Protein 3CI3 (pdb70)

B-factor: mean 13.38, std 6.47, range [6.1, 82.88]

Foldseek 3Di:
DDPCPCPCVVQWDAFPDGDIDGCPPLLNLLLVLLVVLLVLLVVLLVPDDPLRVVCNPVSVVVSVLSVLLSNQSSDACPRPVDHRDDDQDPVLVVLVVLLVVLQVPFDDDQFAWDQDWDPSLNSLLVSLVSLVVSLVSVVVVVVPGPGDCSSNSRSVSVSSSSNSVSRSVNVSVVTDTHGDPPTDRHDD

Secondary structure (DSSP, 8-state):
--S--STTTTSEEE-SSS-EEETTSHHHHHHHHHHHHHHHHHHHHHT--TTTGGGHHHHHHHHHHHHHHHHHHTS-TT-TT-------HHHHHHHHHHHHHHHHHSPP-SS-B-S-SSHHHHHHHHHHHHHHHHHHHHHHHHTTS---HHHHHHHHHHHHHHHHHHHHHHHHTTPPP-B-TT------

CATH classification: 1.20.1200.10

Radius of gyration: 18.29 Å; Cα contacts (8 Å, |Δi|>4): 269; chains: 1; bounding box: 49×47×45 Å

Organism: Limosilactobacillus reuteri (NCBI:txid1598)

InterPro domains:
  IPR016030 Cobalamin adenosyltransferase-like [PF01923] (3-169)
  IPR029499 Corrinoid adenosyltransferase, PduO-type [PTHR12213] (2-183)
  IPR029499 Corrinoid adenosyltransferase, PduO-type [TIGR00636] (4-180)
  IPR036451 Cobalamin adenosyltransferase-like superfamily [G3DSA:1.20.1200.10] (12-188)
  IPR036451 Cobalamin adenosyltransferase-like superfamily [SSF89028] (1-181)

Structure (mmCIF, N/CA/C/O backbone):
data_3CI3
#
_entry.id   3CI3
#
_cell.length_a   67.965
_cell.length_b   67.965
_cell.length_c   110.941
_cell.angle_alpha   90.00
_cell.angle_beta   90.00
_cell.angle_gamma   120.00
#
_symmetry.space_group_name_H-M   'H 3'
#
loop_
_entity.id
_entity.type
_entity.pdbx_description
1 polymer 'Cobalamin adenosyltransferase PduO-like protein'
2 non-polymer 'SODIUM ION'
3 non-polymer 'MAGNESIUM ION'
4 non-polymer TRIPHOSPHATE
5 non-polymer "5'-DEOXYADENOSINE"
6 non-polymer COBALAMIN
7 water water
#
loop_
_atom_site.group_PDB
_atom_site.id
_atom_site.type_symbol
_atom_site.label_atom_id
_atom_site.label_alt_id
_atom_site.label_comp_id
_atom_site.label_asym_id
_atom_site.label_entity_id
_atom_site.label_seq_id
_atom_site.pdbx_PDB_ins_code
_atom_site.Cartn_x
_atom_site.Cartn_y
_atom_site.Cartn_z
_atom_site.occupancy
_atom_site.B_iso_or_equiv
_atom_site.auth_seq_id
_atom_site.auth_comp_id
_atom_site.auth_asym_id
_atom_site.auth_atom_id
_atom_site.pdbx_PDB_model_num
ATOM 1 N N . VAL A 1 7 ? 17.883 -25.426 2.540 0.50 22.48 1 VAL A N 1
ATOM 2 C CA . VAL A 1 7 ? 16.839 -24.727 1.730 0.50 21.00 1 VAL A CA 1
ATOM 3 C C . VAL A 1 7 ? 17.201 -23.269 1.497 0.50 19.89 1 VAL A C 1
ATOM 4 O O . VAL A 1 7 ? 17.438 -22.513 2.449 0.50 21.22 1 VAL A O 1
ATOM 5 N N . LYS A 1 8 ? 17.245 -22.877 0.224 1.00 19.78 2 LYS A N 1
ATOM 6 C CA . LYS A 1 8 ? 17.511 -21.477 -0.130 1.00 18.90 2 LYS A CA 1
ATOM 7 C C . LYS A 1 8 ? 16.314 -20.966 -0.889 1.00 17.09 2 LYS A C 1
ATOM 8 O O . LYS A 1 8 ? 16.060 -21.340 -2.052 1.00 17.01 2 LYS A O 1
ATOM 14 N N . ILE A 1 9 ? 15.585 -20.030 -0.255 1.00 13.80 3 ILE A N 1
ATOM 15 C CA . ILE A 1 9 ? 14.440 -19.460 -0.966 1.00 13.17 3 ILE A CA 1
ATOM 16 C C . ILE A 1 9 ? 14.891 -18.561 -2.101 1.00 12.24 3 ILE A C 1
ATOM 17 O O . ILE A 1 9 ? 14.073 -18.278 -2.964 1.00 13.37 3 ILE A O 1
ATOM 22 N N . TYR A 1 10 ? 16.154 -18.115 -2.084 1.00 12.56 4 TYR A N 1
ATOM 23 C CA . TYR A 1 10 ? 16.707 -17.345 -3.167 1.00 11.15 4 TYR A CA 1
ATOM 24 C C . TYR A 1 10 ? 17.356 -18.315 -4.164 1.00 11.43 4 TYR A C 1
ATOM 25 O O . TYR A 1 10 ? 18.410 -18.950 -3.848 1.00 15.46 4 TYR A O 1
ATOM 34 N N . THR A 1 11 ? 16.714 -18.520 -5.265 1.00 11.11 5 THR A N 1
ATOM 35 C CA . THR A 1 11 ? 17.269 -19.319 -6.349 1.00 11.76 5 THR A CA 1
ATOM 36 C C . THR A 1 11 ? 18.124 -18.477 -7.284 1.00 11.26 5 THR A C 1
ATOM 37 O O . THR A 1 11 ? 18.978 -19.034 -8.043 1.00 12.69 5 THR A O 1
ATOM 41 N N . LYS A 1 12 ? 17.920 -17.155 -7.300 1.00 11.45 6 LYS A N 1
ATOM 42 C CA . LYS A 1 12 ? 18.497 -16.195 -8.237 1.00 11.30 6 LYS A CA 1
ATOM 43 C C . LYS A 1 12 ? 17.979 -16.321 -9.648 1.00 10.95 6 LYS A C 1
ATOM 44 O O . LYS A 1 12 ? 18.345 -15.495 -10.491 1.00 11.54 6 LYS A O 1
ATOM 50 N N . ASN A 1 13 ? 17.108 -17.234 -9.912 1.00 10.92 7 ASN A N 1
ATOM 51 C CA . ASN A 1 13 ? 16.550 -17.350 -11.254 1.00 12.33 7 ASN A CA 1
ATOM 52 C C . ASN A 1 13 ? 15.721 -16.158 -11.675 1.00 11.11 7 ASN A C 1
ATOM 53 O O . ASN A 1 13 ? 15.512 -15.929 -12.892 1.00 13.17 7 ASN A O 1
ATOM 58 N N . GLY A 1 14 ? 15.259 -15.334 -10.722 1.00 10.11 8 GLY A N 1
ATOM 59 C CA . GLY A 1 14 ? 14.504 -14.118 -11.016 1.00 9.32 8 GLY A CA 1
ATOM 60 C C . GLY A 1 14 ? 15.350 -12.915 -11.239 1.00 9.80 8 GLY A C 1
ATOM 61 O O . GLY A 1 14 ? 14.812 -11.826 -11.455 1.00 8.88 8 GLY A O 1
ATOM 62 N N . ASP A 1 15 ? 16.667 -13.061 -11.160 1.00 9.21 9 ASP A N 1
ATOM 63 C CA . ASP A 1 15 ? 17.500 -11.869 -11.138 1.00 10.23 9 ASP A CA 1
ATOM 64 C C . ASP A 1 15 ? 17.558 -11.067 -12.439 1.00 10.13 9 ASP A C 1
ATOM 65 O O . ASP A 1 15 ? 17.958 -9.906 -12.410 1.00 11.88 9 ASP A O 1
ATOM 70 N N . LYS A 1 16 ? 17.090 -11.659 -13.555 1.00 9.60 10 LYS A N 1
ATOM 71 C CA . LYS A 1 16 ? 17.031 -10.991 -14.832 1.00 10.12 10 LYS A CA 1
ATOM 72 C C . LYS A 1 16 ? 15.624 -10.577 -15.219 1.00 9.82 10 LYS A C 1
ATOM 73 O O . LYS A 1 16 ? 15.405 -10.050 -16.324 1.00 11.16 10 LYS A O 1
ATOM 76 N N . GLY A 1 17 ? 14.665 -10.681 -14.284 1.00 9.89 11 GLY A N 1
ATOM 77 C CA . GLY A 1 17 ? 13.349 -10.112 -14.489 1.00 10.12 11 GLY A CA 1
ATOM 78 C C . GLY A 1 17 ? 12.258 -11.042 -14.939 1.00 9.46 11 GLY A C 1
ATOM 79 O O . GLY A 1 17 ? 11.139 -10.610 -15.120 1.00 9.70 11 GLY A O 1
ATOM 80 N N . GLN A 1 18 ? 12.569 -12.345 -15.091 1.00 9.11 12 GLN A N 1
ATOM 81 C CA . GLN A 1 18 ? 11.561 -13.338 -15.449 1.00 8.91 12 GLN A CA 1
ATOM 82 C C . GLN A 1 18 ? 11.288 -14.254 -14.255 1.00 9.26 12 GLN A C 1
ATOM 83 O O . GLN A 1 18 ? 12.162 -14.500 -13.444 1.00 11.46 12 GLN A O 1
ATOM 89 N N . THR A 1 19 ? 10.114 -14.848 -14.239 1.00 9.43 13 THR A N 1
ATOM 90 C CA . THR A 1 19 ? 9.725 -15.736 -13.156 1.00 9.80 13 THR A CA 1
ATOM 91 C C . THR A 1 19 ? 8.844 -16.839 -13.720 1.00 9.54 13 THR A C 1
ATOM 92 O O . THR A 1 19 ? 8.145 -16.703 -14.708 1.00 10.97 13 THR A O 1
ATOM 96 N N . ARG A 1 20 ? 8.835 -17.957 -13.034 1.00 11.03 14 ARG A N 1
ATOM 97 C CA . ARG A 1 20 ? 8.000 -19.104 -13.382 1.00 13.65 14 ARG A CA 1
ATOM 98 C C . ARG A 1 20 ? 6.620 -18.959 -12.794 1.00 13.80 14 ARG A C 1
ATOM 99 O O . ARG A 1 20 ? 6.442 -18.490 -11.601 1.00 18.35 14 ARG A O 1
ATOM 104 N N . ILE A 1 21 ? 5.634 -19.305 -13.608 1.00 12.82 15 ILE A N 1
ATOM 105 C CA . ILE A 1 21 ? 4.217 -19.370 -13.112 1.00 11.95 15 ILE A CA 1
ATOM 106 C C . ILE A 1 21 ? 3.895 -20.843 -12.864 1.00 13.54 15 ILE A C 1
ATOM 107 O O . ILE A 1 21 ? 4.796 -21.693 -12.889 1.00 15.17 15 ILE A O 1
ATOM 112 N N A ILE A 1 22 ? 2.612 -21.148 -12.653 0.50 12.43 16 ILE A N 1
ATOM 113 N N B ILE A 1 22 ? 2.652 -21.198 -12.566 0.50 12.00 16 ILE A N 1
ATOM 114 C CA A ILE A 1 22 ? 2.139 -22.524 -12.621 0.50 12.70 16 ILE A CA 1
ATOM 115 C CA B ILE A 1 22 ? 2.304 -22.611 -12.454 0.50 12.27 16 ILE A CA 1
ATOM 116 C C A ILE A 1 22 ? 2.208 -23.137 -14.011 0.50 12.47 16 ILE A C 1
ATOM 117 C C B ILE A 1 22 ? 2.272 -23.168 -13.879 0.50 12.40 16 ILE A C 1
ATOM 118 O O A ILE A 1 22 ? 1.733 -22.538 -15.016 0.50 13.82 16 ILE A O 1
ATOM 119 O O B ILE A 1 22 ? 1.792 -22.586 -14.803 0.50 12.24 16 ILE A O 1
ATOM 128 N N . GLY A 1 23 ? 2.821 -24.349 -14.035 1.00 14.26 17 GLY A N 1
ATOM 129 C CA . GLY A 1 23 ? 3.092 -24.959 -15.316 1.00 14.83 17 GLY A CA 1
ATOM 130 C C . GLY A 1 23 ? 4.506 -24.573 -15.810 1.00 16.15 17 GLY A C 1
ATOM 131 O O . GLY A 1 23 ? 5.378 -24.282 -15.026 1.00 18.41 17 GLY A O 1
ATOM 132 N N . LYS A 1 24 ? 4.718 -24.625 -17.114 1.00 14.95 18 LYS A N 1
ATOM 133 C CA A LYS A 1 24 ? 6.032 -24.464 -17.739 0.50 14.50 18 LYS A CA 1
A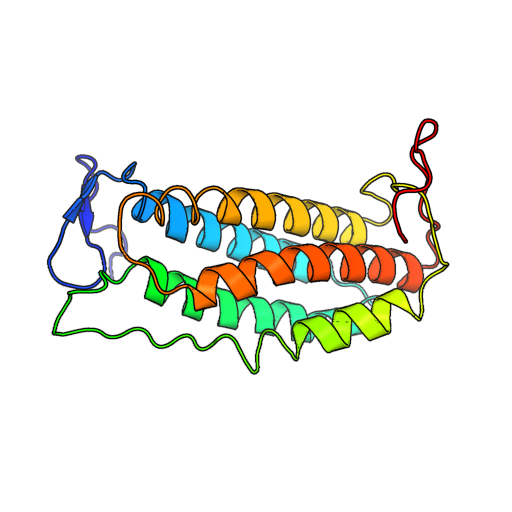TOM 134 C CA B LYS A 1 24 ? 6.109 -24.433 -17.538 0.50 14.76 18 LYS A CA 1
ATOM 135 C C . LYS A 1 24 ? 6.426 -23.026 -18.029 1.00 14.19 18 LYS A C 1
ATOM 136 O O . LYS A 1 24 ? 7.612 -22.753 -18.316 1.00 14.34 18 LYS A O 1
ATOM 147 N N . GLN A 1 25 ? 5.448 -22.137 -18.155 1.00 13.34 19 GLN A N 1
ATOM 148 C CA . GLN A 1 25 ? 5.796 -20.826 -18.712 1.00 13.02 19 GLN A CA 1
ATOM 149 C C . GLN A 1 25 ? 6.598 -19.930 -17.773 1.00 12.00 19 GLN A C 1
ATOM 150 O O . GLN A 1 25 ? 6.392 -19.977 -16.524 1.00 12.40 19 GLN A O 1
ATOM 156 N N . ILE A 1 26 ? 7.462 -19.099 -18.357 1.00 10.86 20 ILE A N 1
ATOM 157 C CA . ILE A 1 26 ? 8.026 -17.973 -17.631 1.00 10.36 20 ILE A CA 1
ATOM 158 C C . ILE A 1 26 ? 7.531 -16.700 -18.238 1.00 10.23 20 ILE A C 1
ATOM 159 O O . ILE A 1 26 ? 7.247 -16.592 -19.429 1.00 11.89 20 ILE A O 1
ATOM 164 N N . LEU A 1 27 ? 7.366 -15.702 -17.359 1.00 9.97 21 LEU A N 1
ATOM 165 C CA . LEU A 1 27 ? 6.865 -14.411 -17.730 1.00 9.15 21 LEU A CA 1
ATOM 166 C C . LEU A 1 27 ? 7.739 -13.330 -17.135 1.00 8.87 21 LEU A C 1
ATOM 167 O O . LEU A 1 27 ? 8.389 -13.520 -16.127 1.00 9.75 21 LEU A O 1
ATOM 172 N N . TYR A 1 28 ? 7.736 -12.173 -17.783 1.00 9.11 22 TYR A N 1
ATOM 173 C CA . TYR A 1 28 ? 8.318 -10.993 -17.110 1.00 9.09 22 TYR A CA 1
ATOM 174 C C . TYR A 1 28 ? 7.551 -10.712 -15.816 1.00 8.77 22 TYR A C 1
ATOM 175 O O . TYR A 1 28 ? 6.362 -10.903 -15.771 1.00 9.19 22 TYR A O 1
ATOM 184 N N . LYS A 1 29 ? 8.289 -10.173 -14.854 1.0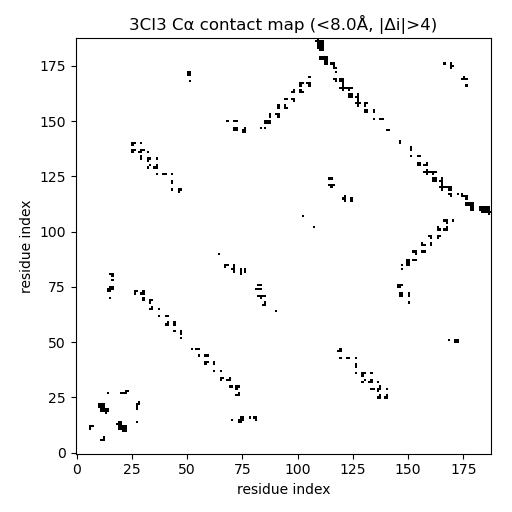0 8.73 23 LYS A N 1
ATOM 185 C CA . LYS A 1 29 ? 7.663 -9.906 -13.542 1.00 9.07 23 LYS A CA 1
ATOM 186 C C . LYS A 1 29 ? 6.584 -8.854 -13.658 1.00 9.21 23 LYS A C 1
ATOM 187 O O . LYS A 1 29 ? 5.698 -8.831 -12.750 1.00 10.01 23 LYS A O 1
ATOM 193 N N . ASN A 1 30 ? 6.588 -7.985 -14.648 1.00 9.40 24 ASN A N 1
ATOM 194 C CA . ASN A 1 30 ? 5.506 -7.017 -14.825 1.00 10.35 24 ASN A CA 1
ATOM 195 C C . ASN A 1 30 ? 4.364 -7.529 -15.683 1.00 10.37 24 ASN A C 1
ATOM 196 O O . ASN A 1 30 ? 3.462 -6.754 -15.983 1.00 11.66 24 ASN A O 1
ATOM 201 N N . ASP A 1 31 ? 4.390 -8.771 -16.116 1.00 9.34 25 ASP A N 1
ATOM 202 C CA . ASP A 1 31 ? 3.297 -9.302 -16.871 1.00 9.54 25 ASP A CA 1
ATOM 203 C C . ASP A 1 31 ? 2.003 -9.167 -16.102 1.00 8.98 25 ASP A C 1
ATOM 204 O O . ASP A 1 31 ? 1.987 -9.352 -14.863 1.00 9.08 25 ASP A O 1
ATOM 209 N N . PRO A 1 32 ? 0.868 -8.894 -16.795 1.00 9.63 26 PRO A N 1
ATOM 210 C CA A PRO A 1 32 ? -0.367 -8.712 -16.025 0.50 10.18 26 PRO A CA 1
ATOM 211 C CA B PRO A 1 32 ? -0.439 -8.808 -16.079 0.50 10.13 26 PRO A CA 1
ATOM 212 C C . PRO A 1 32 ? -0.726 -9.944 -15.182 1.00 9.23 26 PRO A C 1
ATOM 213 O O . PRO A 1 32 ? -1.413 -9.741 -14.135 1.00 9.55 26 PRO A O 1
ATOM 220 N N . ARG A 1 33 ? -0.359 -11.159 -15.547 1.00 9.83 27 ARG A N 1
ATOM 221 C CA . ARG A 1 33 ? -0.693 -12.279 -14.701 1.00 8.92 27 ARG A CA 1
ATOM 222 C C . ARG A 1 33 ? 0.048 -12.228 -13.365 1.00 9.25 27 ARG A C 1
ATOM 223 O O . ARG A 1 33 ? -0.551 -12.439 -12.288 1.00 9.22 27 ARG A O 1
ATOM 231 N N . VAL A 1 34 ? 1.350 -11.978 -13.460 1.00 9.30 28 VAL A N 1
ATOM 232 C CA . VAL A 1 34 ? 2.185 -11.865 -12.266 1.00 9.38 28 VAL A CA 1
ATOM 233 C C . VAL A 1 34 ? 1.758 -10.727 -11.397 1.00 9.16 28 VAL A C 1
ATOM 234 O O . VAL A 1 34 ? 1.734 -10.832 -10.136 1.00 9.39 28 VAL A O 1
ATOM 238 N N . ALA A 1 35 ? 1.410 -9.626 -11.999 1.00 8.85 29 ALA A N 1
ATOM 239 C CA . ALA A 1 35 ? 0.870 -8.501 -11.254 1.00 9.13 29 ALA A CA 1
ATOM 240 C C . ALA A 1 35 ? -0.419 -8.871 -10.542 1.00 8.83 29 ALA A C 1
ATOM 241 O O . ALA A 1 35 ? -0.645 -8.417 -9.380 1.00 9.12 29 ALA A O 1
ATOM 243 N N . ALA A 1 36 ? -1.292 -9.644 -11.165 1.00 8.51 30 ALA A N 1
ATOM 244 C CA . ALA A 1 36 ? -2.571 -9.979 -10.539 1.00 8.77 30 ALA A CA 1
ATOM 245 C C . ALA A 1 36 ? -2.387 -10.809 -9.303 1.00 7.94 30 ALA A C 1
ATOM 246 O O . ALA A 1 36 ? -2.930 -10.464 -8.228 1.00 8.64 30 ALA A O 1
ATOM 248 N N . TYR A 1 37 ? -1.652 -11.924 -9.381 1.00 9.06 31 TYR A N 1
ATOM 249 C CA . TYR A 1 37 ? -1.503 -12.700 -8.162 1.00 8.70 31 TYR A CA 1
ATOM 250 C C . TYR A 1 37 ? -0.525 -12.036 -7.211 1.00 8.60 31 TYR A C 1
ATOM 251 O O . TYR A 1 37 ? -0.653 -12.254 -5.975 1.00 8.42 31 TYR A O 1
ATOM 260 N N . GLY A 1 38 ? 0.362 -11.188 -7.678 1.00 8.69 32 GLY A N 1
ATOM 261 C CA . GLY A 1 38 ? 1.179 -10.420 -6.752 1.00 8.96 32 GLY A CA 1
ATOM 262 C C . GLY A 1 38 ? 0.336 -9.442 -5.936 1.00 7.41 32 GLY A C 1
ATOM 263 O O . GLY A 1 38 ? 0.589 -9.299 -4.696 1.00 8.29 32 GLY A O 1
ATOM 264 N N . GLU A 1 39 ? -0.636 -8.786 -6.545 1.00 7.55 33 GLU A N 1
ATOM 265 C CA . GLU A 1 39 ? -1.500 -7.874 -5.784 1.00 7.12 33 GLU A CA 1
ATOM 266 C C . GLU A 1 39 ? -2.357 -8.656 -4.801 1.00 7.04 33 GLU A C 1
ATOM 267 O O . GLU A 1 39 ? -2.643 -8.132 -3.696 1.00 7.46 33 GLU A O 1
ATOM 273 N N . VAL A 1 40 ? -2.824 -9.849 -5.159 1.00 7.52 34 VAL A N 1
ATOM 274 C CA . VAL A 1 40 ? -3.534 -10.680 -4.214 1.00 7.58 34 VAL A CA 1
ATOM 275 C C . VAL A 1 40 ? -2.653 -11.011 -3.012 1.00 7.30 34 VAL A C 1
ATOM 276 O O . VAL A 1 40 ? -3.133 -11.060 -1.866 1.00 7.74 34 VAL A O 1
ATOM 280 N N . ASP A 1 41 ? -1.362 -11.288 -3.243 1.00 7.56 35 ASP A N 1
ATOM 281 C CA . ASP A 1 41 ? -0.433 -11.553 -2.152 1.00 7.39 35 ASP A CA 1
ATOM 282 C C . ASP A 1 41 ? -0.253 -10.315 -1.272 1.00 7.61 35 ASP A C 1
ATOM 283 O O . ASP A 1 41 ? -0.207 -10.441 -0.022 1.00 7.67 35 ASP A O 1
ATOM 288 N N . GLU A 1 42 ? -0.145 -9.132 -1.888 1.00 6.94 36 GLU A N 1
ATOM 289 C CA . GLU A 1 42 ? -0.093 -7.907 -1.092 1.00 7.31 36 GLU A CA 1
ATOM 290 C C . GLU A 1 42 ? -1.346 -7.757 -0.238 1.00 6.10 36 GLU A C 1
ATOM 291 O O . GLU A 1 42 ? -1.247 -7.428 0.973 1.00 7.38 36 GLU A O 1
ATOM 297 N N . LEU A 1 43 ? -2.515 -8.019 -0.807 1.00 6.73 37 LEU A N 1
ATOM 298 C CA . LEU A 1 43 ? -3.731 -7.987 0.000 1.00 6.80 37 LEU A CA 1
ATOM 299 C C . LEU A 1 43 ? -3.641 -8.967 1.151 1.00 6.55 37 LEU A C 1
ATOM 300 O O . LEU A 1 43 ? -4.000 -8.651 2.310 1.00 7.26 37 LEU A O 1
ATOM 305 N N . ASN A 1 44 ? -3.212 -10.182 0.859 1.00 6.79 38 ASN A N 1
ATOM 306 C CA . ASN A 1 44 ? -3.145 -11.204 1.888 1.00 7.47 38 ASN A CA 1
ATOM 307 C C . ASN A 1 44 ? -2.252 -10.777 3.045 1.00 7.36 38 ASN A C 1
ATOM 308 O O . ASN A 1 44 ? -2.597 -10.974 4.234 1.00 7.46 38 ASN A O 1
ATOM 313 N N . SER A 1 45 ? -1.117 -10.176 2.727 1.00 6.90 39 SER A N 1
ATOM 314 C CA . SER A 1 45 ? -0.235 -9.661 3.751 1.00 7.23 39 SER A CA 1
ATOM 315 C C . SER A 1 45 ? -0.885 -8.551 4.550 1.00 6.46 39 SER A C 1
ATOM 316 O O . SER A 1 45 ? -0.738 -8.500 5.786 1.00 7.08 39 SER A O 1
ATOM 319 N N . TRP A 1 46 ? -1.606 -7.660 3.876 1.00 6.67 40 TRP A N 1
ATOM 320 C CA . TRP A 1 46 ? -2.331 -6.630 4.607 1.00 6.76 40 TRP A CA 1
ATOM 321 C C . TRP A 1 46 ? -3.404 -7.212 5.518 1.00 6.84 40 TRP A C 1
ATOM 322 O O . TRP A 1 46 ? -3.617 -6.701 6.642 1.00 7.10 40 TRP A O 1
ATOM 333 N N . VAL A 1 47 ? -4.086 -8.250 5.068 1.00 6.80 41 VAL A N 1
ATOM 334 C CA . VAL A 1 47 ? -5.060 -8.919 5.947 1.00 6.97 41 VAL A CA 1
ATOM 335 C C . VAL A 1 47 ? -4.382 -9.506 7.162 1.00 7.21 41 VAL A C 1
ATOM 336 O O . VAL A 1 47 ? -4.920 -9.375 8.291 1.00 7.46 41 VAL A O 1
ATOM 340 N N . GLY A 1 48 ? -3.203 -10.077 6.999 1.00 7.42 42 GLY A N 1
ATOM 341 C CA . GLY A 1 48 ? -2.434 -10.519 8.140 1.00 7.81 42 GLY A CA 1
ATOM 342 C C . GLY A 1 48 ? -2.138 -9.390 9.111 1.00 7.12 42 GLY A C 1
ATOM 343 O O . GLY A 1 48 ? -2.283 -9.529 10.368 1.00 7.67 42 GLY A O 1
ATOM 344 N N . TYR A 1 49 ? -1.693 -8.255 8.566 1.00 7.35 43 TYR A N 1
ATOM 345 C CA . TYR A 1 49 ? -1.418 -7.078 9.393 1.00 7.33 43 TYR A CA 1
ATOM 346 C C . TYR A 1 49 ? -2.673 -6.629 10.116 1.00 7.26 43 TYR A C 1
ATOM 347 O O . TYR A 1 49 ? -2.659 -6.333 11.340 1.00 7.85 43 TYR A O 1
ATOM 356 N N . THR A 1 50 ? -3.771 -6.579 9.414 1.00 7.09 44 THR A N 1
ATOM 357 C CA . THR A 1 50 ? -5.042 -6.177 10.031 1.00 7.31 44 THR A CA 1
ATOM 358 C C . THR A 1 50 ? -5.393 -7.123 11.173 1.00 7.83 44 THR A C 1
ATOM 359 O O . THR A 1 50 ? -5.807 -6.646 12.278 1.00 8.34 44 THR A O 1
ATOM 363 N N . LYS A 1 51 ? -5.269 -8.419 10.977 1.00 8.00 45 LYS A N 1
ATOM 364 C CA . LYS A 1 51 ? -5.579 -9.378 12.023 1.00 8.40 45 LYS A CA 1
ATOM 365 C C . LYS A 1 51 ? -4.713 -9.170 13.246 1.00 8.20 45 LYS A C 1
ATOM 366 O O A LYS A 1 51 ? -5.152 -9.434 14.416 1.00 8.71 45 LYS A O 1
ATOM 372 N N . SER A 1 52 ? -3.475 -8.721 13.051 1.00 8.14 46 SER A N 1
ATOM 373 C CA . SER A 1 52 ? -2.589 -8.485 14.190 1.00 8.72 46 SER A CA 1
ATOM 374 C C . SER A 1 52 ? -3.044 -7.347 15.071 1.00 8.71 46 SER A C 1
ATOM 375 O O . SER A 1 52 ? -2.522 -7.194 16.194 1.00 10.09 46 SER A O 1
ATOM 378 N N . LEU A 1 53 ? -3.948 -6.521 14.591 1.00 8.61 47 LEU A N 1
ATOM 379 C CA . LEU A 1 53 ? -4.509 -5.383 15.360 1.00 8.86 47 LEU A CA 1
ATOM 380 C C . LEU A 1 53 ? -5.723 -5.724 16.192 1.00 9.86 47 LEU A C 1
ATOM 381 O O . LEU A 1 53 ? -6.259 -4.837 16.894 1.00 11.06 47 LEU A O 1
ATOM 386 N N A ILE A 1 54 ? -6.252 -6.936 16.055 0.50 9.24 48 ILE A N 1
ATOM 387 N N B ILE A 1 54 ? -6.152 -6.951 16.161 0.50 9.95 48 ILE A N 1
ATOM 388 C CA A ILE A 1 54 ? -7.369 -7.420 16.892 0.50 9.29 48 ILE A CA 1
ATOM 389 C CA B ILE A 1 54 ? -7.366 -7.258 16.893 0.50 10.47 48 ILE A CA 1
ATOM 390 C C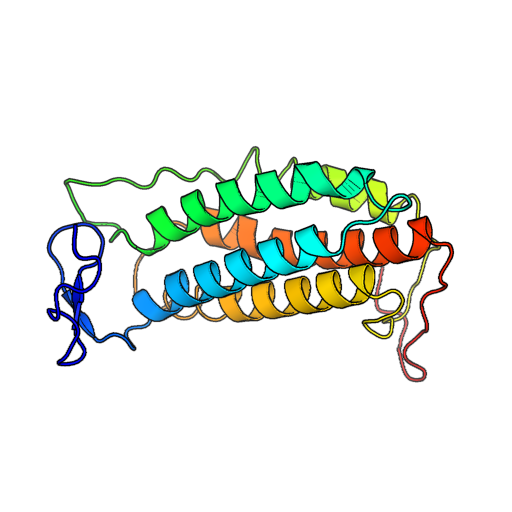 A ILE A 1 54 ? -7.066 -7.076 18.377 0.50 9.39 48 ILE A C 1
ATOM 391 C C B ILE A 1 54 ? -7.128 -7.210 18.375 0.50 10.90 48 ILE A C 1
ATOM 392 O O A ILE A 1 54 ? -5.926 -7.120 18.863 0.50 8.60 48 ILE A O 1
ATOM 393 O O B ILE A 1 54 ? -6.086 -7.604 18.855 0.50 10.80 48 ILE A O 1
ATOM 402 N N . ASN A 1 55 ? -8.140 -6.705 19.098 1.00 10.92 49 ASN A N 1
ATOM 403 C CA . ASN A 1 55 ? -8.092 -6.487 20.520 1.00 11.25 49 ASN A CA 1
ATOM 404 C C . ASN A 1 55 ? -9.283 -7.197 21.180 1.00 10.71 49 ASN A C 1
ATOM 405 O O . ASN A 1 55 ? -10.053 -7.870 20.555 1.00 11.16 49 ASN A O 1
ATOM 410 N N . SER A 1 56 ? -9.404 -6.989 22.513 1.00 12.80 50 SER A N 1
ATOM 411 C CA . SER A 1 56 ? -10.463 -7.723 23.223 1.00 14.02 50 SER A CA 1
ATOM 412 C C . SER A 1 56 ? -11.844 -7.320 22.744 1.00 14.11 50 SER A C 1
ATOM 413 O O . SER A 1 56 ? -12.778 -8.134 22.798 1.00 16.65 50 SER A O 1
ATOM 416 N N . HIS A 1 57 ? -12.012 -6.091 22.262 1.00 11.62 51 HIS A N 1
ATOM 417 C CA . HIS A 1 57 ? -13.314 -5.675 21.740 1.00 12.31 51 HIS A CA 1
ATOM 418 C C . HIS A 1 57 ? -13.640 -6.301 20.425 1.00 11.39 51 HIS A C 1
ATOM 419 O O . HIS A 1 57 ? -14.765 -6.425 20.051 1.00 11.69 51 HIS A O 1
ATOM 426 N N . THR A 1 58 ? -12.605 -6.654 19.639 1.00 11.79 52 THR A N 1
ATOM 427 C CA . THR A 1 58 ? -12.786 -7.067 18.246 1.00 10.93 52 THR A CA 1
ATOM 428 C C . THR A 1 58 ? -12.426 -8.515 17.953 1.00 11.29 52 THR A C 1
ATOM 429 O O . THR A 1 58 ? -12.393 -8.940 16.771 1.00 11.10 52 THR A O 1
ATOM 433 N N . GLN A 1 59 ? -12.252 -9.317 19.001 1.00 12.43 53 GLN A N 1
ATOM 434 C CA . GLN A 1 59 ? -11.850 -10.713 18.834 1.00 12.62 53 GLN A CA 1
ATOM 435 C C . GLN A 1 59 ? -12.780 -11.489 17.963 1.00 12.17 53 GLN A C 1
ATOM 436 O O . GLN A 1 59 ? -12.326 -12.426 17.254 1.00 12.53 53 GLN A O 1
ATOM 442 N N . VAL A 1 60 ? -14.047 -11.145 17.931 1.00 12.32 54 VAL A N 1
ATOM 443 C CA A VAL A 1 60 ? -14.987 -11.865 17.112 1.00 12.71 54 VAL A CA 1
ATOM 444 C C . VAL A 1 60 ? -14.640 -11.808 15.586 1.00 11.63 54 VAL A C 1
ATOM 445 O O . VAL A 1 60 ? -15.188 -12.585 14.786 1.00 13.58 54 VAL A O 1
ATOM 449 N N . LEU A 1 61 ? -13.781 -10.875 15.163 1.00 10.48 55 LEU A N 1
ATOM 450 C CA . LEU A 1 61 ? -13.395 -10.791 13.741 1.00 10.22 55 LEU A CA 1
ATOM 451 C C . LEU A 1 61 ? -12.171 -11.604 13.402 1.00 10.91 55 LEU A C 1
ATOM 452 O O . LEU A 1 61 ? -11.838 -11.758 12.213 1.00 11.14 55 LEU A O 1
ATOM 457 N N . SER A 1 62 ? -11.491 -12.165 14.388 1.00 11.19 56 SER A N 1
ATOM 458 C CA A SER A 1 62 ? -10.184 -12.770 14.103 1.00 12.21 56 SER A CA 1
ATOM 459 C C . SER A 1 62 ? -10.235 -13.980 13.192 1.00 11.05 56 SER A C 1
ATOM 460 O O . SER A 1 62 ? -9.471 -14.073 12.194 1.00 11.29 56 SER A O 1
ATOM 463 N N . ASN A 1 63 ? -11.150 -14.916 13.485 1.00 10.71 57 ASN A N 1
ATOM 464 C CA . ASN A 1 63 ? -11.139 -16.166 12.739 1.00 11.80 57 ASN A CA 1
ATOM 465 C C . ASN A 1 63 ? -11.493 -15.960 11.268 1.00 11.40 57 ASN A C 1
ATOM 466 O O . ASN A 1 63 ? -10.893 -16.623 10.393 1.00 11.67 57 ASN A O 1
ATOM 471 N N . GLU A 1 64 ? -12.436 -15.113 10.979 1.00 10.54 58 GLU A N 1
ATOM 472 C CA . GLU A 1 64 ? -12.830 -14.949 9.598 1.00 10.99 58 GLU A CA 1
ATOM 473 C C . GLU A 1 64 ? -11.737 -14.241 8.781 1.00 9.23 58 GLU A C 1
ATOM 474 O O . GLU A 1 64 ? -11.620 -14.512 7.569 1.00 9.91 58 GLU A O 1
ATOM 480 N N . LEU A 1 65 ? -10.943 -13.398 9.404 1.00 9.40 59 LEU A N 1
ATOM 481 C CA . LEU A 1 65 ? -9.788 -12.809 8.654 1.00 8.98 59 LEU A CA 1
ATOM 482 C C . LEU A 1 65 ? -8.795 -13.886 8.291 1.00 8.79 59 LEU A C 1
ATOM 483 O O . LEU A 1 65 ? -8.275 -13.884 7.147 1.00 8.85 59 LEU A O 1
ATOM 488 N N . GLU A 1 66 ? -8.547 -14.835 9.208 1.00 9.15 60 GLU A N 1
ATOM 489 C CA . GLU A 1 66 ? -7.655 -15.936 8.868 1.00 10.28 60 GLU A CA 1
ATOM 490 C C . GLU A 1 66 ? -8.237 -16.790 7.760 1.00 9.43 60 GLU A C 1
ATOM 491 O O . GLU A 1 66 ? -7.506 -17.225 6.833 1.00 10.04 60 GLU A O 1
ATOM 497 N N . GLU A 1 67 ? -9.539 -17.029 7.770 1.00 9.69 61 GLU A N 1
ATOM 498 C CA . GLU A 1 67 ? -10.183 -17.783 6.717 1.00 9.80 61 GLU A CA 1
ATOM 499 C C . GLU A 1 67 ? -10.031 -17.070 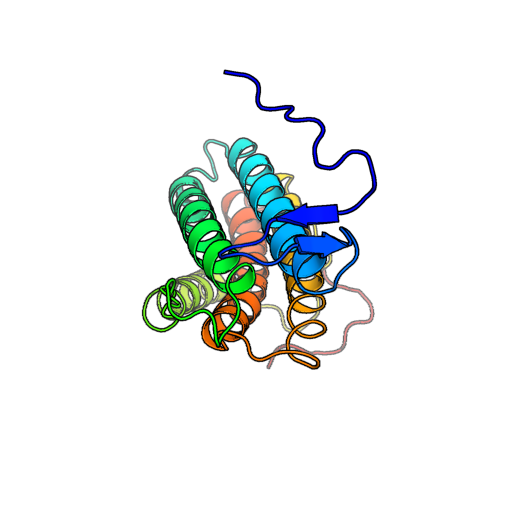5.370 1.00 9.06 61 GLU A C 1
ATOM 500 O O . GLU A 1 67 ? -9.797 -17.734 4.323 1.00 9.66 61 GLU A O 1
ATOM 506 N N . ILE A 1 68 ? -10.197 -15.742 5.339 1.00 8.91 62 ILE A N 1
ATOM 507 C CA . ILE A 1 68 ? -9.978 -14.990 4.112 1.00 8.36 62 ILE A CA 1
ATOM 508 C C . ILE A 1 68 ? -8.558 -15.207 3.628 1.00 8.43 62 ILE A C 1
ATOM 509 O O . ILE A 1 68 ? -8.356 -15.328 2.411 1.00 8.45 62 ILE A O 1
ATOM 514 N N . GLN A 1 69 ? -7.567 -15.227 4.509 1.00 8.19 63 GLN A N 1
ATOM 515 C CA . GLN A 1 69 ? -6.199 -15.487 4.030 1.00 8.84 63 GLN A CA 1
ATOM 516 C C . GLN A 1 69 ? -6.075 -16.828 3.303 1.00 8.34 63 GLN A C 1
ATOM 517 O O . GLN A 1 69 ? -5.342 -16.961 2.306 1.00 9.33 63 GLN A O 1
ATOM 523 N N . GLN A 1 70 ? -6.705 -17.872 3.839 1.00 8.79 64 GLN A N 1
ATOM 524 C CA . GLN A 1 70 ? -6.710 -19.168 3.179 1.00 8.89 64 GLN A CA 1
ATOM 525 C C . GLN A 1 70 ? -7.338 -19.060 1.792 1.00 9.35 64 GLN A C 1
ATOM 526 O O . GLN A 1 70 ? -6.805 -19.601 0.817 1.00 10.53 64 GLN A O 1
ATOM 532 N N . LEU A 1 71 ? -8.467 -18.394 1.709 1.00 9.12 65 LEU A N 1
ATOM 533 C CA . LEU A 1 71 ? -9.182 -18.217 0.421 1.00 10.13 65 LEU A CA 1
ATOM 534 C C . LEU A 1 71 ? -8.366 -17.438 -0.572 1.00 9.44 65 LEU A C 1
ATOM 535 O O . LEU A 1 71 ? -8.444 -17.693 -1.805 1.00 10.62 65 LEU A O 1
ATOM 540 N N . LEU A 1 72 ? -7.598 -16.450 -0.095 1.00 9.04 66 LEU A N 1
ATOM 541 C CA . LEU A 1 72 ? -6.787 -15.651 -1.036 1.00 9.11 66 LEU A CA 1
ATOM 542 C C . LEU A 1 72 ? -5.666 -16.483 -1.632 1.00 9.29 66 LEU A C 1
ATOM 543 O O . LEU A 1 72 ? -5.277 -16.247 -2.789 1.00 10.37 66 LEU A O 1
ATOM 548 N N . PHE A 1 73 ? -5.110 -17.424 -0.882 1.00 8.98 67 PHE A N 1
ATOM 549 C CA A PHE A 1 73 ? -4.199 -18.386 -1.522 1.00 9.86 67 PHE A CA 1
ATOM 550 C C . PHE A 1 73 ? -4.900 -19.211 -2.586 1.00 10.40 67 PHE A C 1
ATOM 551 O O . PHE A 1 73 ? -4.334 -19.449 -3.681 1.00 11.53 67 PHE A O 1
ATOM 559 N N . ASP A 1 74 ? -6.104 -19.655 -2.335 1.00 10.56 68 ASP A N 1
ATOM 560 C CA . ASP A 1 74 ? -6.811 -20.455 -3.351 1.00 12.15 68 ASP A CA 1
ATOM 561 C C . ASP A 1 74 ? -7.026 -19.574 -4.603 1.00 11.76 68 ASP A C 1
ATOM 562 O O . ASP A 1 74 ? -6.868 -20.062 -5.786 1.00 13.02 68 ASP A O 1
ATOM 567 N N . CYS A 1 75 ? -7.400 -18.296 -4.431 1.00 11.13 69 CYS A N 1
ATOM 568 C CA . CYS A 1 75 ? -7.548 -17.419 -5.610 1.00 10.67 69 CYS A CA 1
ATOM 569 C C . CYS A 1 75 ? -6.266 -17.173 -6.320 1.00 10.76 69 CYS A C 1
ATOM 570 O O . CYS A 1 75 ? -6.232 -17.204 -7.586 1.00 11.88 69 CYS A O 1
ATOM 573 N N . GLY A 1 76 ? -5.207 -16.899 -5.585 1.00 10.99 70 GLY A N 1
ATOM 574 C CA . GLY A 1 76 ? -3.908 -16.664 -6.212 1.00 11.38 70 GLY A CA 1
ATOM 575 C C . GLY A 1 76 ? -3.473 -17.873 -7.031 1.00 11.21 70 GLY A C 1
ATOM 576 O O . GLY A 1 76 ? -2.907 -17.719 -8.147 1.00 11.57 70 GLY A O 1
ATOM 577 N N . HIS A 1 77 ? -3.703 -19.075 -6.522 1.00 11.04 71 HIS A N 1
ATOM 578 C CA . HIS A 1 77 ? -3.364 -20.293 -7.305 1.00 11.56 71 HIS A CA 1
ATOM 579 C C . HIS A 1 77 ? -3.976 -20.247 -8.672 1.00 11.32 71 HIS A C 1
ATOM 580 O O . HIS A 1 77 ? -3.255 -20.544 -9.686 1.00 11.86 71 HIS A O 1
ATOM 587 N N . ASP A 1 78 ? -5.254 -19.994 -8.767 1.00 11.70 72 ASP A N 1
ATOM 588 C CA . ASP A 1 78 ? -5.918 -20.014 -10.039 1.00 11.82 72 ASP A CA 1
ATOM 589 C C . ASP A 1 78 ? -5.451 -18.865 -10.935 1.00 11.17 72 ASP A C 1
ATOM 590 O O . ASP A 1 78 ? -5.361 -19.053 -12.150 1.00 11.92 72 ASP A O 1
ATOM 595 N N . LEU A 1 79 ? -5.124 -17.686 -10.361 1.00 10.70 73 LEU A N 1
ATOM 596 C CA . LEU A 1 79 ? -4.613 -16.605 -11.181 1.00 9.84 73 LEU A CA 1
ATOM 597 C C . LEU A 1 79 ? -3.259 -16.971 -11.791 1.00 9.91 73 LEU A C 1
ATOM 598 O O . LEU A 1 79 ? -2.918 -16.461 -12.861 1.00 11.00 73 LEU A O 1
ATOM 603 N N . ALA A 1 80 ? -2.483 -17.771 -11.072 1.00 9.98 74 ALA A N 1
ATOM 604 C CA . ALA A 1 80 ? -1.147 -18.181 -11.550 1.00 10.28 74 ALA A CA 1
ATOM 605 C C . ALA A 1 80 ? -1.205 -19.311 -12.575 1.00 10.36 74 ALA A C 1
ATOM 606 O O . ALA A 1 80 ? -0.145 -19.713 -13.103 1.00 11.84 74 ALA A O 1
ATOM 608 N N . THR A 1 81 ? -2.399 -19.839 -12.843 1.00 10.58 75 THR A N 1
ATOM 609 C CA . THR A 1 81 ? -2.582 -21.020 -13.703 1.00 12.44 75 THR A CA 1
ATOM 610 C C . THR A 1 81 ? -3.208 -20.631 -15.036 1.00 11.38 75 THR A C 1
ATOM 611 O O . THR A 1 81 ? -4.342 -20.204 -15.086 1.00 12.91 75 THR A O 1
ATOM 615 N N . PRO A 1 82 ? -2.465 -20.838 -16.158 1.00 12.33 76 PRO A N 1
ATOM 616 C CA . PRO A 1 82 ? -3.085 -20.608 -17.457 1.00 13.48 76 PRO A CA 1
ATOM 617 C C . PRO A 1 82 ? -4.286 -21.509 -17.704 1.00 13.48 76 PRO A C 1
ATOM 618 O O . PRO A 1 82 ? -4.258 -22.672 -17.303 1.00 15.84 76 PRO A O 1
ATOM 622 N N . ALA A 1 83 ? -5.296 -20.985 -18.365 1.00 14.75 77 ALA A N 1
ATOM 623 C CA . ALA A 1 83 ? -6.550 -21.733 -18.618 1.00 17.82 77 ALA A CA 1
ATOM 624 C C . ALA A 1 83 ? -6.325 -22.946 -19.510 1.00 19.90 77 ALA A C 1
ATOM 625 O O . ALA A 1 83 ? -7.096 -23.908 -19.444 1.00 22.08 77 ALA A O 1
ATOM 627 N N . ASP A 1 84 ? -5.283 -22.902 -20.322 1.00 20.21 78 ASP A N 1
ATOM 628 C CA . ASP A 1 84 ? -4.924 -24.047 -21.224 1.00 22.90 78 ASP A CA 1
ATOM 629 C C . ASP A 1 84 ? -3.742 -24.934 -20.747 1.00 24.14 78 ASP A C 1
ATOM 630 O O . ASP A 1 84 ? -3.179 -25.726 -21.531 0.50 24.41 78 ASP A O 1
ATOM 635 N N A ASP A 1 85 ? -3.357 -24.814 -19.474 0.50 24.24 79 ASP A N 1
ATOM 636 N N B ASP A 1 85 ? -3.353 -24.780 -19.485 0.50 24.08 79 ASP A N 1
ATOM 637 C CA A ASP A 1 85 ? -2.320 -25.692 -18.902 0.50 25.07 79 ASP A CA 1
ATOM 638 C CA B ASP A 1 85 ? -2.412 -25.704 -18.865 0.50 24.83 79 ASP A CA 1
ATOM 639 C C A ASP A 1 85 ? -2.886 -27.078 -18.558 0.50 25.75 79 ASP A C 1
ATOM 640 C C B ASP A 1 85 ? -3.110 -27.058 -18.750 0.50 25.84 79 ASP A C 1
ATOM 641 O O A ASP A 1 85 ? -3.605 -27.247 -17.551 0.50 25.33 79 ASP A O 1
ATOM 642 O O B ASP A 1 85 ? -4.152 -27.193 -18.107 0.50 26.72 79 ASP A O 1
ATOM 651 N N . GLU A 1 86 ? -2.533 -28.066 -19.389 0.50 25.80 80 GLU A N 1
ATOM 652 C CA . GLU A 1 86 ? -3.098 -29.418 -19.308 1.00 26.96 80 GLU A CA 1
ATOM 653 C C . GLU A 1 86 ? -2.808 -30.106 -17.986 1.00 27.26 80 GLU A C 1
ATOM 654 O O . GLU A 1 86 ? -3.575 -30.949 -17.542 1.00 30.00 80 GLU A O 1
ATOM 655 N N . ARG A 1 87 ? -1.706 -29.750 -17.344 1.00 25.65 81 ARG A N 1
ATOM 656 C CA . ARG A 1 87 ? -1.305 -30.434 -16.113 1.00 25.09 81 ARG A CA 1
ATOM 657 C C . ARG A 1 87 ? -1.854 -29.811 -14.812 1.00 23.65 81 ARG A C 1
ATOM 658 O O . ARG A 1 87 ? -1.644 -30.366 -13.752 1.00 25.01 81 ARG A O 1
ATOM 660 N N . HIS A 1 88 ? -2.547 -28.663 -14.887 1.00 22.07 82 HIS A N 1
ATOM 661 C CA . HIS A 1 88 ? -3.031 -27.975 -13.671 1.00 22.44 82 HIS A CA 1
ATOM 662 C C . HIS A 1 88 ? -4.382 -27.427 -13.939 1.00 22.80 82 HIS A C 1
ATOM 663 O O . HIS A 1 88 ? -4.642 -26.909 -15.013 1.00 26.39 82 HIS A O 1
ATOM 670 N N A SER A 1 89 ? -5.247 -27.565 -12.945 0.50 23.99 83 SER A N 1
ATOM 671 N N B SER A 1 89 ? -5.265 -27.477 -12.962 0.50 20.94 83 SER A N 1
ATOM 672 C CA A SER A 1 89 ? -6.675 -27.054 -13.202 0.00 19.92 83 SER A CA 1
ATOM 673 C CA B SER A 1 89 ? -6.620 -26.991 -13.212 0.50 17.74 83 SER A CA 1
ATOM 674 C C A SER A 1 89 ? -6.878 -25.735 -12.331 0.50 16.97 83 SER A C 1
ATOM 675 C C B SER A 1 89 ? -7.066 -26.018 -12.139 0.50 17.74 83 SER A C 1
ATOM 676 O O A SER A 1 89 ? -6.210 -25.621 -11.298 0.50 17.49 83 SER A O 1
ATOM 677 O O B SER A 1 89 ? -6.498 -25.998 -11.045 0.50 17.42 83 SER A O 1
ATOM 682 N N . PHE A 1 90 ? -8.094 -25.247 -12.469 1.00 17.43 84 PHE A N 1
ATOM 683 C CA . PHE A 1 90 ? -8.646 -24.257 -11.535 1.00 16.20 84 PHE A CA 1
ATOM 684 C C . PHE A 1 90 ? -9.295 -25.023 -10.417 1.00 17.65 84 PHE A C 1
ATOM 685 O O . PHE A 1 90 ? -10.010 -26.034 -10.683 0.50 14.74 84 PHE A O 1
ATOM 693 N N . LYS A 1 91 ? -9.055 -24.579 -9.195 1.00 16.53 85 LYS A N 1
ATOM 694 C CA . LYS A 1 91 ? -9.651 -25.217 -8.027 1.00 16.85 85 LYS A CA 1
ATOM 695 C C . LYS A 1 91 ? -10.584 -24.315 -7.237 1.00 15.87 85 LYS A C 1
ATOM 696 O O . LYS A 1 91 ? -11.300 -24.804 -6.351 0.50 14.19 85 LYS A O 1
ATOM 698 N N . PHE A 1 92 ? -10.581 -22.993 -7.493 1.00 14.19 86 PHE A N 1
ATOM 699 C CA . PHE A 1 92 ? -11.426 -22.105 -6.712 1.00 13.75 86 PHE A CA 1
ATOM 700 C C . PHE A 1 92 ? -12.828 -22.089 -7.290 1.00 13.21 86 PHE A C 1
ATOM 701 O O . PHE A 1 92 ? -13.036 -21.787 -8.451 1.00 14.52 86 PHE A O 1
ATOM 709 N N . LYS A 1 93 ? -13.810 -22.328 -6.407 1.00 13.49 87 LYS A N 1
ATOM 710 C CA . LYS A 1 93 ? -15.213 -22.212 -6.722 1.00 14.46 87 LYS A CA 1
ATOM 711 C C . LYS A 1 93 ? -15.849 -21.087 -5.870 1.00 13.16 87 LYS A C 1
ATOM 712 O O . LYS A 1 93 ? -15.778 -21.149 -4.628 1.00 15.29 87 LYS A O 1
ATOM 716 N N . GLN A 1 94 ? -16.481 -20.122 -6.488 1.00 13.16 88 GLN A N 1
ATOM 717 C CA . GLN A 1 94 ? -16.912 -18.961 -5.727 1.00 13.78 88 GLN A CA 1
ATOM 718 C C . GLN A 1 94 ? -18.112 -19.229 -4.842 1.00 11.93 88 GLN A C 1
ATOM 719 O O . GLN A 1 94 ? -18.311 -18.459 -3.902 1.00 12.42 88 GLN A O 1
ATOM 725 N N . GLU A 1 95 ? -19.002 -20.163 -5.201 1.00 12.64 89 GLU A N 1
ATOM 726 C CA A GLU A 1 95 ? -20.320 -20.258 -4.576 0.50 14.30 89 GLU A CA 1
ATOM 727 C CA B GLU A 1 95 ? -20.329 -20.103 -4.603 0.50 13.60 89 GLU A CA 1
ATOM 728 C C . GLU A 1 95 ? -20.32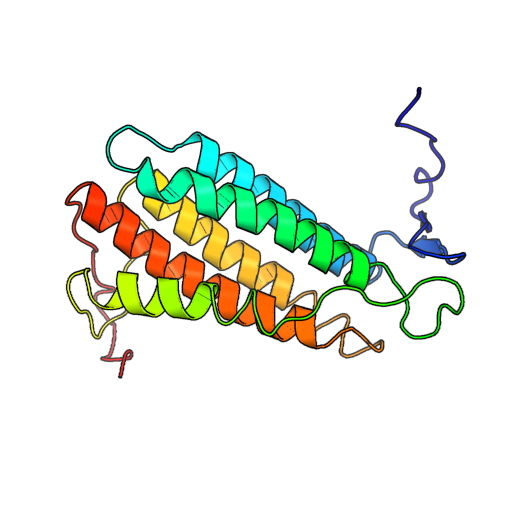2 -20.126 -3.070 1.00 13.01 89 GLU A C 1
ATOM 729 O O . GLU A 1 95 ? -20.907 -19.210 -2.473 1.00 13.74 89 GLU A O 1
ATOM 734 N N . GLN A 1 96 ? -19.705 -21.057 -2.430 1.00 13.20 90 GLN A N 1
ATOM 735 C CA A GLN A 1 96 ? -19.788 -21.117 -0.970 1.00 13.98 90 GLN A CA 1
ATOM 736 C C . GLN A 1 96 ? -19.021 -19.953 -0.309 1.00 12.43 90 GLN A C 1
ATOM 737 O O . GLN A 1 96 ? -19.600 -19.295 0.577 1.00 13.44 90 GLN A O 1
ATOM 740 N N . PRO A 1 97 ? -17.756 -19.669 -0.711 1.00 12.36 91 PRO A N 1
ATOM 741 C CA . PRO A 1 97 ? -17.088 -18.512 -0.078 1.00 11.65 91 PRO A CA 1
ATOM 742 C C . PRO A 1 97 ? -17.843 -17.203 -0.283 1.00 11.16 91 PRO A C 1
ATOM 743 O O . PRO A 1 97 ? -17.827 -16.342 0.617 1.00 11.11 91 PRO A O 1
ATOM 747 N N . THR A 1 98 ? -18.443 -17.009 -1.429 1.00 11.34 92 THR A N 1
ATOM 748 C CA . THR A 1 98 ? -19.092 -15.751 -1.686 1.00 11.63 92 THR A CA 1
ATOM 749 C C . THR A 1 98 ? -20.394 -15.615 -0.922 1.00 10.81 92 THR A C 1
ATOM 750 O O . THR A 1 98 ? -20.688 -14.532 -0.370 1.00 11.79 92 THR A O 1
ATOM 754 N N . VAL A 1 99 ? -21.161 -16.711 -0.783 1.00 11.67 93 VAL A N 1
ATOM 755 C CA A VAL A 1 99 ? -22.327 -16.744 0.094 0.50 11.37 93 VAL A CA 1
ATOM 756 C CA B VAL A 1 99 ? -22.343 -16.547 0.016 0.50 12.24 93 VAL A CA 1
ATOM 757 C C . VAL A 1 99 ? -21.943 -16.401 1.529 1.00 11.83 93 VAL A C 1
ATOM 758 O O . VAL A 1 99 ? -22.644 -15.686 2.246 1.00 12.33 93 VAL A O 1
ATOM 765 N N . TRP A 1 100 ? -20.863 -17.007 1.967 1.00 11.08 94 TRP A N 1
ATOM 766 C CA . TRP A 1 100 ? -20.339 -16.782 3.295 1.00 12.04 94 TRP A CA 1
ATOM 767 C C . TRP A 1 100 ? -20.018 -15.298 3.511 1.00 10.17 94 TRP A C 1
ATOM 768 O O . TRP A 1 100 ? -20.406 -14.717 4.540 1.00 11.93 94 TRP A O 1
ATOM 779 N N . LEU A 1 101 ? -19.389 -14.627 2.535 1.00 10.18 95 LEU A N 1
ATOM 780 C CA . LEU A 1 101 ? -19.147 -13.209 2.646 1.00 10.14 95 LEU A CA 1
ATOM 781 C C . LEU A 1 101 ? -20.487 -12.448 2.706 1.00 10.51 95 LEU A C 1
ATOM 782 O O . LEU A 1 101 ? -20.620 -11.479 3.476 1.00 10.51 95 LEU A O 1
ATOM 787 N N . GLU A 1 102 ? -21.440 -12.799 1.819 1.00 10.38 96 GLU A N 1
ATOM 788 C CA . GLU A 1 102 ? -22.695 -12.096 1.784 1.00 10.32 96 GLU A CA 1
ATOM 789 C C . GLU A 1 102 ? -23.459 -12.193 3.087 1.00 10.89 96 GLU A C 1
ATOM 790 O O . GLU A 1 102 ? -24.070 -11.224 3.512 1.00 11.19 96 GLU A O 1
ATOM 796 N N . GLU A 1 103 ? -23.408 -13.340 3.717 1.00 10.93 97 GLU A N 1
ATOM 797 C CA . GLU A 1 103 ? -24.075 -13.460 5.024 1.00 11.63 97 GLU A CA 1
ATOM 798 C C . GLU A 1 103 ? -23.448 -12.536 6.063 1.00 10.77 97 GLU A C 1
ATOM 799 O O . GLU A 1 103 ? -24.171 -11.898 6.873 1.00 12.03 97 GLU A O 1
ATOM 802 N N . LYS A 1 104 ? -22.109 -12.421 6.079 1.00 10.63 98 LYS A N 1
ATOM 803 C CA . LYS A 1 104 ? -21.434 -11.456 6.942 1.00 10.86 98 LYS A CA 1
ATOM 804 C C . LYS A 1 104 ? -21.815 -10.043 6.574 1.00 10.18 98 LYS A C 1
ATOM 805 O O . LYS A 1 104 ? -22.083 -9.221 7.475 1.00 11.10 98 LYS A O 1
ATOM 811 N N . ILE A 1 105 ? -21.811 -9.680 5.289 1.00 10.19 99 ILE A N 1
ATOM 812 C CA . ILE A 1 105 ? -22.156 -8.365 4.910 1.00 10.67 99 ILE A CA 1
ATOM 813 C C . ILE A 1 105 ? -23.585 -8.016 5.389 1.00 10.88 99 ILE A C 1
ATOM 814 O O . ILE A 1 105 ? -23.821 -6.940 5.935 1.00 11.71 99 ILE A O 1
ATOM 819 N N . ASP A 1 106 ? -24.543 -8.925 5.155 1.00 10.52 100 ASP A N 1
ATOM 820 C CA . ASP A 1 106 ? -25.914 -8.706 5.631 1.00 10.97 100 ASP A CA 1
ATOM 821 C C . ASP A 1 106 ? -25.955 -8.511 7.153 1.00 11.19 100 ASP A C 1
ATOM 822 O O . ASP A 1 106 ? -26.609 -7.573 7.654 1.00 12.62 100 ASP A O 1
ATOM 827 N N . ASN A 1 107 ? -25.320 -9.367 7.886 1.00 11.61 101 ASN A N 1
ATOM 828 C CA . ASN A 1 107 ? -25.367 -9.266 9.330 1.00 12.83 101 ASN A CA 1
ATOM 829 C C . ASN A 1 107 ? -24.750 -7.975 9.823 1.00 11.31 101 ASN A C 1
ATOM 830 O O . ASN A 1 107 ? -25.329 -7.241 10.667 1.00 13.11 101 ASN A O 1
ATOM 835 N N . TYR A 1 108 ? -23.560 -7.637 9.294 1.00 11.14 102 TYR A N 1
ATOM 836 C CA . TYR A 1 108 ? -22.895 -6.431 9.749 1.00 10.61 102 TYR A CA 1
ATOM 837 C C . TYR A 1 108 ? -23.603 -5.176 9.289 1.00 10.73 102 TYR A C 1
ATOM 838 O O . TYR A 1 108 ? -23.626 -4.167 10.031 1.00 12.05 102 TYR A O 1
ATOM 847 N N . THR A 1 109 ? -24.231 -5.209 8.124 1.00 11.12 103 THR A N 1
ATOM 848 C CA . THR A 1 109 ? -25.004 -4.055 7.685 1.00 13.08 103 THR A CA 1
ATOM 849 C C . THR A 1 109 ? -26.227 -3.840 8.593 1.00 13.20 103 THR A C 1
ATOM 850 O O . THR A 1 109 ? -26.567 -2.718 8.967 1.00 14.74 103 THR A O 1
ATOM 854 N N . GLN A 1 110 ? -26.850 -4.910 8.999 1.00 12.06 104 GLN A N 1
ATOM 855 C CA . GLN A 1 110 ? -28.016 -4.816 9.861 1.00 13.98 104 GLN A CA 1
ATOM 856 C C . GLN A 1 110 ? -27.690 -4.251 11.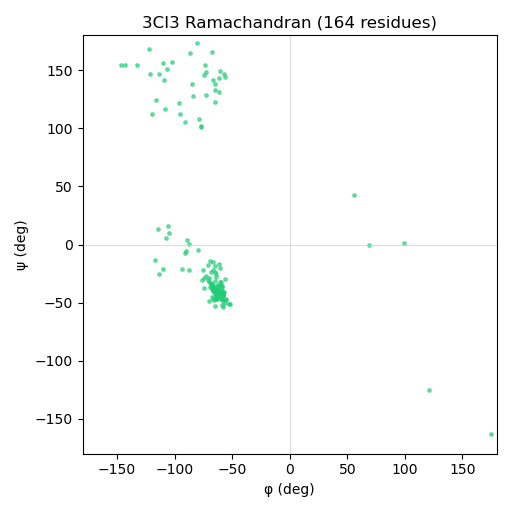207 1.00 14.28 104 GLN A C 1
ATOM 857 O O . GLN A 1 110 ? -28.505 -3.442 11.768 1.00 16.93 104 GLN A O 1
ATOM 859 N N . VAL A 1 111 ? -26.569 -4.633 11.797 1.00 13.10 105 VAL A N 1
ATOM 860 C CA A VAL A 1 111 ? -26.296 -4.318 13.163 0.50 14.31 105 VAL A CA 1
ATOM 861 C CA B VAL A 1 111 ? -26.342 -4.256 13.165 0.50 13.95 105 VAL A CA 1
ATOM 862 C C . VAL A 1 111 ? -25.795 -2.887 13.384 1.00 13.00 105 VAL A C 1
ATOM 863 O O . VAL A 1 111 ? -26.026 -2.301 14.461 1.00 14.50 105 VAL A O 1
ATOM 870 N N . VAL A 1 112 ? -25.092 -2.281 12.412 1.00 11.41 106 VAL A N 1
ATOM 871 C CA . VAL A 1 112 ? -24.452 -0.992 12.641 1.00 11.20 106 VAL A CA 1
ATOM 872 C C . VAL A 1 112 ? -25.444 0.116 12.356 1.00 12.08 106 VAL A C 1
ATOM 873 O O . VAL A 1 112 ? -26.445 -0.097 11.669 1.00 13.49 106 VAL A O 1
ATOM 877 N N . PRO A 1 113 ? -25.163 1.339 12.803 1.00 12.22 107 PRO A N 1
ATOM 878 C CA . PRO A 1 113 ? -26.113 2.460 12.505 1.00 13.68 107 PRO A CA 1
ATOM 879 C C . PRO A 1 113 ? -26.247 2.700 10.999 1.00 13.93 107 PRO A C 1
ATOM 880 O O . PRO A 1 113 ? -25.231 2.792 10.282 1.00 13.51 107 PRO A O 1
ATOM 884 N N . ALA A 1 114 ? -27.469 2.799 10.464 1.00 15.89 108 ALA A N 1
ATOM 885 C CA A ALA A 1 114 ? -27.692 2.991 9.022 1.00 16.02 108 ALA A CA 1
ATOM 886 C C . ALA A 1 114 ? -27.160 4.325 8.551 1.00 16.31 108 ALA A C 1
ATOM 887 O O . ALA A 1 114 ? -27.314 5.310 9.263 1.00 18.16 108 ALA A O 1
ATOM 889 N N . VAL A 1 115 ? -26.509 4.357 7.395 1.00 15.49 109 VAL A N 1
ATOM 890 C CA . VAL A 1 115 ? -26.138 5.600 6.686 1.00 15.14 109 VAL A CA 1
ATOM 891 C C . VAL A 1 115 ? -26.781 5.534 5.305 1.00 15.77 109 VAL A C 1
ATOM 892 O O . VAL A 1 115 ? -26.826 4.465 4.649 1.00 17.21 109 VAL A O 1
ATOM 896 N N . LYS A 1 116 ? -27.157 6.668 4.796 1.00 16.61 110 LYS A N 1
ATOM 897 C CA . LYS A 1 116 ? -27.261 6.927 3.356 1.00 17.06 110 LYS A CA 1
ATOM 898 C C . LYS A 1 116 ? -26.128 7.535 2.598 1.00 16.64 110 LYS A C 1
ATOM 899 O O . LYS A 1 116 ? -26.099 7.471 1.369 1.00 16.92 110 LYS A O 1
ATOM 901 N N . LYS A 1 117 ? -25.259 8.203 3.325 1.00 15.14 111 LYS A N 1
ATOM 902 C CA . LYS A 1 117 ? -24.169 8.947 2.761 1.00 13.58 111 LYS A CA 1
ATOM 903 C C . LYS A 1 117 ? -22.835 8.201 2.883 1.00 12.10 111 LYS A C 1
ATOM 904 O O . LYS A 1 117 ? -22.683 7.349 3.742 1.00 12.77 111 LYS A O 1
ATOM 910 N N . PHE A 1 118 ? -21.885 8.550 2.015 1.00 11.64 112 PHE A N 1
ATOM 911 C CA . PHE A 1 118 ? -20.542 8.025 2.156 1.00 10.25 112 PHE A CA 1
ATOM 912 C C . PHE A 1 118 ? -20.005 8.374 3.539 1.00 9.62 112 PHE A C 1
ATOM 913 O O . PHE A 1 118 ? -20.253 9.476 4.108 1.00 10.37 112 PHE A O 1
ATOM 921 N N . ILE A 1 119 ? -19.189 7.479 4.076 1.00 9.39 113 ILE A N 1
ATOM 922 C CA . ILE A 1 119 ? -18.495 7.711 5.352 1.00 10.05 113 ILE A CA 1
ATOM 923 C C . ILE A 1 119 ? -16.998 7.986 5.119 1.00 8.49 113 ILE A C 1
ATOM 924 O O . ILE A 1 119 ? -16.390 7.469 4.171 1.00 10.43 113 ILE A O 1
ATOM 929 N N . LEU A 1 120 ? -16.395 8.745 5.999 1.00 9.57 114 LEU A N 1
ATOM 930 C CA . LEU A 1 120 ? -14.937 8.824 5.957 1.00 9.40 114 LEU A CA 1
ATOM 931 C C . LEU A 1 120 ? -14.350 7.446 6.294 1.00 9.03 114 LEU A C 1
ATOM 932 O O . LEU A 1 120 ? -14.806 6.798 7.202 1.00 9.61 114 LEU A O 1
ATOM 937 N N . PRO A 1 121 ? -13.381 6.958 5.510 1.00 8.45 115 PRO A N 1
ATOM 938 C CA . PRO A 1 121 ? -12.805 5.640 5.823 1.00 8.05 115 PRO A CA 1
ATOM 939 C C . PRO A 1 121 ? -11.859 5.805 6.969 1.00 8.24 115 PRO A C 1
ATOM 940 O O . PRO A 1 121 ? -10.688 6.250 6.774 1.00 11.60 115 PRO A O 1
ATOM 944 N N . GLY A 1 122 ? -12.260 5.449 8.167 1.00 8.62 116 GLY A N 1
ATOM 945 C CA . GLY A 1 122 ? -11.452 5.647 9.352 1.00 8.53 116 GLY A CA 1
ATOM 946 C C . GLY A 1 122 ? -12.219 5.265 10.585 1.00 8.26 116 GLY A C 1
ATOM 947 O O . GLY A 1 122 ? -13.239 4.552 10.527 1.00 9.72 116 GLY A O 1
ATOM 948 N N . GLY A 1 123 ? -11.721 5.738 11.719 1.00 8.75 117 GLY A N 1
ATOM 949 C CA . GLY A 1 123 ? -12.265 5.389 13.030 1.00 9.21 117 GLY A CA 1
ATOM 950 C C . GLY A 1 123 ? -11.213 4.745 13.901 1.00 8.82 117 GLY A C 1
ATOM 951 O O . GLY A 1 123 ? -10.111 5.278 14.098 1.00 9.95 117 GLY A O 1
ATOM 952 N N . THR A 1 124 ? -11.494 3.573 14.403 1.00 8.34 118 THR A N 1
ATOM 953 C CA . THR A 1 124 ? -10.526 2.826 15.180 1.00 8.67 118 THR A CA 1
ATOM 954 C C . THR A 1 124 ? -9.396 2.399 14.303 1.00 8.07 118 THR A C 1
ATOM 955 O O . THR A 1 124 ? -9.504 2.401 13.025 1.00 8.17 118 THR A O 1
ATOM 959 N N . GLN A 1 125 ? -8.306 1.963 14.909 1.00 8.76 119 GLN A N 1
ATOM 960 C CA . GLN A 1 125 ? -7.177 1.460 14.119 1.00 8.14 119 GLN A CA 1
ATOM 961 C C . GLN A 1 125 ? -7.619 0.216 13.312 1.00 7.91 119 GLN A C 1
ATOM 962 O O . GLN A 1 125 ? -7.250 0.096 12.116 1.00 7.83 119 GLN A O 1
ATOM 968 N N . LEU A 1 126 ? -8.375 -0.681 13.913 1.00 8.18 120 LEU A N 1
ATOM 969 C CA . LEU A 1 126 ? -8.803 -1.848 13.173 1.00 8.03 120 LEU A CA 1
ATOM 970 C C . LEU A 1 126 ? -9.776 -1.473 12.055 1.00 7.71 120 LEU A C 1
ATOM 971 O O . LEU A 1 126 ? -9.673 -2.027 10.911 1.00 7.69 120 LEU A O 1
ATOM 976 N N . ALA A 1 127 ? -10.759 -0.618 12.334 1.00 7.78 121 ALA A N 1
ATOM 977 C CA . ALA A 1 127 ? -11.696 -0.223 11.275 1.00 7.94 121 ALA A CA 1
ATOM 978 C C . ALA A 1 127 ? -10.977 0.421 10.112 1.00 7.24 121 ALA A C 1
ATOM 979 O O . ALA A 1 127 ? -11.265 0.152 8.924 1.00 7.52 121 ALA A O 1
ATOM 981 N N . SER A 1 128 ? -9.991 1.276 10.445 1.00 7.13 122 SER A N 1
ATOM 982 C CA . SER A 1 128 ? -9.211 1.927 9.415 1.00 7.09 122 SER A CA 1
ATOM 983 C C . SER A 1 128 ? -8.405 0.909 8.609 1.00 6.97 122 SER A C 1
ATOM 984 O O . SER A 1 128 ? -8.318 1.045 7.364 1.00 7.23 122 SER A O 1
ATOM 987 N N . ALA A 1 129 ? -7.808 -0.049 9.288 1.00 6.51 123 ALA A N 1
ATOM 988 C CA . ALA A 1 129 ? -7.083 -1.104 8.558 1.00 6.97 123 ALA A CA 1
ATOM 989 C C . ALA A 1 129 ? -8.025 -1.896 7.666 1.00 6.37 123 ALA A C 1
ATOM 990 O O . ALA A 1 129 ? -7.592 -2.345 6.575 1.00 6.68 123 ALA A O 1
ATOM 992 N N . LEU A 1 130 ? -9.261 -2.117 8.081 1.00 6.81 124 LEU A N 1
ATOM 993 C CA . LEU A 1 130 ? -10.227 -2.834 7.242 1.00 6.93 124 LEU A CA 1
ATOM 994 C C . LEU A 1 130 ? -10.584 -1.962 6.015 1.00 6.82 124 LEU A C 1
ATOM 995 O O . LEU A 1 130 ? -10.794 -2.541 4.926 1.00 7.01 124 LEU A O 1
ATOM 1000 N N . HIS A 1 131 ? -10.648 -0.643 6.150 1.00 6.98 125 HIS A N 1
ATOM 1001 C CA . HIS A 1 131 ? -10.791 0.202 4.977 1.00 6.66 125 HIS A CA 1
ATOM 1002 C C . HIS A 1 131 ? -9.545 0.133 4.079 1.00 6.44 125 HIS A C 1
ATOM 1003 O O . HIS A 1 131 ? -9.700 0.171 2.827 1.00 6.89 125 HIS A O 1
ATOM 1010 N N . VAL A 1 132 ? -8.346 0.076 4.628 1.00 6.61 126 VAL A N 1
ATOM 1011 C CA . VAL A 1 132 ? -7.179 -0.123 3.786 1.00 6.90 126 VAL A CA 1
ATOM 1012 C C . VAL A 1 132 ? -7.338 -1.462 3.060 1.00 6.29 126 VAL A C 1
ATOM 1013 O O . VAL A 1 132 ? -7.070 -1.525 1.833 1.00 7.22 126 VAL A O 1
ATOM 1017 N N . ALA A 1 133 ? -7.753 -2.510 3.751 1.00 6.95 127 ALA A N 1
ATOM 1018 C CA . ALA A 1 133 ? -7.980 -3.799 3.086 1.00 6.83 127 ALA A CA 1
ATOM 1019 C C . ALA A 1 133 ? -8.995 -3.666 1.966 1.00 6.17 127 ALA A C 1
ATOM 1020 O O . ALA A 1 133 ? -8.802 -4.252 0.872 1.00 6.60 127 ALA A O 1
ATOM 1022 N N A ARG A 1 134 ? -10.072 -2.940 2.210 1.00 6.76 128 ARG A N 1
ATOM 1023 C CA A ARG A 1 134 ? -11.102 -2.676 1.197 1.00 6.73 128 ARG A CA 1
ATOM 1024 C C A ARG A 1 134 ? -10.466 -2.124 -0.082 1.00 6.50 128 ARG A C 1
ATOM 1025 O O A ARG A 1 134 ? -10.762 -2.593 -1.204 1.00 7.06 128 ARG A O 1
ATOM 1033 N N . THR A 1 135 ? -9.644 -1.102 0.074 1.00 6.26 129 THR A N 1
ATOM 1034 C CA . THR A 1 135 ? -9.070 -0.465 -1.113 1.00 6.61 129 THR A CA 1
ATOM 1035 C C . THR A 1 135 ? -7.959 -1.251 -1.743 1.00 6.42 129 THR A C 1
ATOM 1036 O O . THR A 1 135 ? -7.822 -1.203 -3.007 1.00 7.33 129 THR A O 1
ATOM 1040 N N . ILE A 1 136 ? -7.177 -2.027 -1.000 1.00 6.67 130 ILE A N 1
ATOM 1041 C CA . ILE A 1 136 ? -6.179 -2.893 -1.647 1.00 6.97 130 ILE A CA 1
ATOM 1042 C C . ILE A 1 136 ? -6.892 -4.012 -2.394 1.00 6.38 130 ILE A C 1
ATOM 1043 O O . ILE A 1 136 ? -6.436 -4.404 -3.494 1.00 7.18 130 ILE A O 1
ATOM 1048 N N . THR A 1 137 ? -8.002 -4.517 -1.841 1.00 6.59 131 THR A N 1
ATOM 1049 C CA . THR A 1 137 ? -8.771 -5.516 -2.583 1.00 6.71 131 THR A CA 1
ATOM 1050 C C . THR A 1 137 ? -9.208 -4.972 -3.913 1.00 6.84 131 THR A C 1
ATOM 1051 O O . THR A 1 137 ? -9.097 -5.680 -4.952 1.00 7.00 131 THR A O 1
ATOM 1055 N N A ARG A 1 138 ? -9.679 -3.746 -3.921 1.00 7.22 132 ARG A N 1
ATOM 1056 C CA A ARG A 1 138 ? -10.168 -3.112 -5.156 1.00 7.03 132 ARG A CA 1
ATOM 1057 C C A ARG A 1 138 ? -9.031 -2.874 -6.129 1.00 6.71 132 ARG A C 1
ATOM 1058 O O A ARG A 1 138 ? -9.230 -3.045 -7.371 1.00 7.25 132 ARG A O 1
ATOM 1066 N N . ARG A 1 139 ? -7.852 -2.547 -5.635 1.00 6.88 133 ARG A N 1
ATOM 1067 C CA . ARG A 1 139 ? -6.649 -2.446 -6.494 1.00 7.17 133 ARG A CA 1
ATOM 1068 C C . ARG A 1 139 ? -6.301 -3.812 -7.106 1.00 7.28 133 ARG A C 1
ATOM 1069 O O . ARG A 1 139 ? -6.033 -3.907 -8.333 1.00 7.69 133 ARG A O 1
ATOM 1077 N N . ALA A 1 140 ? -6.303 -4.847 -6.296 1.00 7.14 134 ALA A N 1
ATOM 1078 C CA . ALA A 1 140 ? -6.058 -6.193 -6.835 1.00 7.85 134 ALA A CA 1
ATOM 1079 C C . ALA A 1 140 ? -7.126 -6.549 -7.869 1.00 7.58 134 ALA A C 1
ATOM 1080 O O . ALA A 1 140 ? -6.783 -7.142 -8.927 1.00 7.87 134 ALA A O 1
ATOM 1082 N N . GLU A 1 141 ? -8.388 -6.207 -7.608 1.00 7.39 135 GLU A N 1
ATOM 1083 C CA . GLU A 1 141 ? -9.461 -6.457 -8.587 1.00 7.60 135 GLU A CA 1
ATOM 1084 C C . GLU A 1 141 ? -9.169 -5.780 -9.901 1.00 7.32 135 GLU A C 1
ATOM 1085 O O . GLU A 1 141 ? -9.397 -6.405 -10.980 1.00 7.93 135 GLU A O 1
ATOM 1091 N N . ARG A 1 142 ? -8.687 -4.555 -9.886 1.00 7.88 136 ARG A N 1
ATOM 1092 C CA . ARG A 1 142 ? -8.352 -3.889 -11.140 1.00 8.13 136 ARG A CA 1
ATOM 1093 C C . ARG A 1 142 ? -7.322 -4.699 -11.929 1.00 8.38 136 ARG A C 1
ATOM 1094 O O . ARG A 1 142 ? -7.401 -4.825 -13.178 1.00 8.70 136 ARG A O 1
ATOM 1102 N N . GLN A 1 143 ? -6.309 -5.197 -11.225 1.00 8.01 137 GLN A N 1
ATOM 1103 C CA A GLN A 1 143 ? -5.247 -6.042 -11.826 0.50 9.07 137 GLN A CA 1
ATOM 1104 C CA B GLN A 1 143 ? -5.298 -5.947 -11.925 0.50 8.24 137 GLN A CA 1
ATOM 1105 C C . GLN A 1 143 ? -5.823 -7.311 -12.412 1.00 7.90 137 GLN A C 1
ATOM 1106 O O . GLN A 1 143 ? -5.389 -7.794 -13.509 1.00 8.90 137 GLN A O 1
ATOM 1117 N N . ILE A 1 144 ? -6.712 -7.928 -11.698 1.00 8.03 138 ILE A N 1
ATOM 1118 C CA . ILE A 1 144 ? -7.379 -9.137 -12.199 1.00 8.32 138 ILE A CA 1
ATOM 1119 C C . ILE A 1 144 ? -8.164 -8.830 -13.484 1.00 7.88 138 ILE A C 1
ATOM 1120 O O . ILE A 1 144 ? -8.132 -9.645 -14.470 1.00 9.06 138 ILE A O 1
ATOM 1125 N N . VAL A 1 145 ? -8.849 -7.705 -13.544 1.00 8.44 139 VAL A N 1
ATOM 1126 C CA . VAL A 1 145 ? -9.577 -7.333 -14.765 1.00 8.66 139 VAL A CA 1
ATOM 1127 C C . VAL A 1 145 ? -8.584 -7.035 -15.883 1.00 9.14 139 VAL A C 1
ATOM 1128 O O . VAL A 1 145 ? -8.858 -7.445 -17.077 1.00 10.13 139 VAL A O 1
ATOM 1132 N N . GLN A 1 146 ? -7.468 -6.400 -15.603 1.00 9.30 140 GLN A N 1
ATOM 1133 C CA A GLN A 1 146 ? -6.440 -6.235 -16.629 1.00 10.87 140 GLN A CA 1
ATOM 1134 C C . GLN A 1 146 ? -6.035 -7.594 -17.208 1.00 10.23 140 GLN A C 1
ATOM 1135 O O . GLN A 1 146 ? -5.939 -7.736 -18.473 1.00 12.05 140 GLN A O 1
ATOM 1139 N N . LEU A 1 147 ? -5.784 -8.566 -16.369 1.00 9.86 141 LEU A N 1
ATOM 1140 C CA . LEU A 1 147 ? -5.426 -9.900 -16.846 1.00 10.18 141 LEU A CA 1
ATOM 1141 C C . LEU A 1 147 ? -6.560 -10.511 -17.656 1.00 10.08 141 LEU A C 1
ATOM 1142 O O . LEU A 1 147 ? -6.284 -11.053 -18.782 1.00 11.26 141 LEU A O 1
ATOM 1147 N N A MET A 1 148 ? -7.808 -10.306 -17.212 0.50 9.39 142 MET A N 1
ATOM 1148 N N B MET A 1 148 ? -7.773 -10.568 -17.118 0.50 9.79 142 MET A N 1
ATOM 1149 C CA A MET A 1 148 ? -9.014 -10.879 -17.877 0.50 10.56 142 MET A CA 1
ATOM 1150 C CA B MET A 1 148 ? -8.892 -11.091 -17.877 0.50 11.61 142 MET A CA 1
ATOM 1151 C C A MET A 1 148 ? -9.209 -10.389 -19.279 0.50 10.54 142 MET A C 1
ATOM 1152 C C B MET A 1 148 ? -9.021 -10.476 -19.299 0.50 11.41 142 MET A C 1
ATOM 1153 O O A MET A 1 148 ? -9.786 -11.091 -20.164 0.50 10.89 142 MET A O 1
ATOM 1154 O O B MET A 1 148 ? -9.367 -11.209 -20.234 0.50 12.30 142 MET A O 1
ATOM 1163 N N . ARG A 1 149 ? -8.758 -9.192 -19.504 1.00 11.26 143 ARG A N 1
ATOM 1164 C CA . ARG A 1 149 ? -8.908 -8.600 -20.830 1.00 12.50 143 ARG A CA 1
ATOM 1165 C C . ARG A 1 149 ? -7.891 -9.176 -21.818 1.00 14.24 143 ARG A C 1
ATOM 1166 O O . ARG A 1 149 ? -8.053 -8.944 -23.055 1.00 16.19 143 ARG A O 1
ATOM 1174 N N . GLU A 1 150 ? -6.874 -9.861 -21.347 1.00 12.99 144 GLU A N 1
ATOM 1175 C CA . GLU A 1 150 ? -5.836 -10.459 -22.224 1.00 15.48 144 GLU A CA 1
ATOM 1176 C C . GLU A 1 150 ? -5.827 -11.943 -22.216 1.00 13.49 144 GLU A C 1
ATOM 1177 O O . GLU A 1 150 ? -5.311 -12.558 -23.213 1.00 15.19 144 GLU A O 1
ATOM 1183 N N . GLU A 1 151 ? -6.289 -12.611 -21.175 1.00 12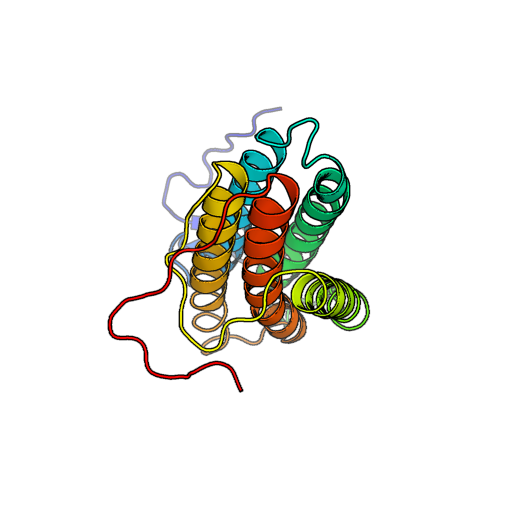.80 145 GLU A N 1
ATOM 1184 C CA . GLU A 1 151 ? -6.154 -14.042 -21.035 1.00 12.85 145 GLU A CA 1
ATOM 1185 C C . GLU A 1 151 ? -7.385 -14.606 -20.388 1.00 12.95 145 GLU A C 1
ATOM 1186 O O . GLU A 1 151 ? -8.090 -13.906 -19.610 1.00 14.19 145 GLU A O 1
ATOM 1192 N N . GLN A 1 152 ? -7.683 -15.870 -20.627 1.00 12.74 146 GLN A N 1
ATOM 1193 C CA . GLN A 1 152 ? -8.779 -16.521 -19.960 1.00 13.14 146 GLN A CA 1
ATOM 1194 C C . GLN A 1 152 ? -8.453 -16.811 -18.507 1.00 12.42 146 GLN A C 1
ATOM 1195 O O . GLN A 1 152 ? -7.420 -17.345 -18.195 1.00 13.82 146 GLN A O 1
ATOM 1201 N N . ILE A 1 153 ? -9.362 -16.396 -17.611 1.00 12.96 147 ILE A N 1
ATOM 1202 C CA . ILE A 1 153 ? -9.167 -16.560 -16.178 1.00 12.48 147 ILE A CA 1
ATOM 1203 C C . ILE A 1 153 ? -10.280 -17.350 -15.577 1.00 12.47 147 ILE A C 1
ATOM 1204 O O . ILE A 1 153 ? -11.346 -17.545 -16.220 1.00 12.93 147 ILE A O 1
ATOM 1209 N N . ASN A 1 154 ? -10.090 -17.774 -14.340 1.00 11.57 148 ASN A N 1
ATOM 1210 C CA . ASN A 1 154 ? -11.224 -18.325 -13.603 1.00 12.44 148 ASN A CA 1
ATOM 1211 C C . ASN A 1 154 ? -12.104 -17.187 -13.113 1.00 10.88 148 ASN A C 1
ATOM 1212 O O . ASN A 1 154 ? -11.730 -16.451 -12.139 1.00 11.51 148 ASN A O 1
ATOM 1217 N N . GLN A 1 155 ? -13.193 -16.925 -13.788 1.00 12.06 149 GLN A N 1
ATOM 1218 C CA . GLN A 1 155 ? -14.066 -15.780 -13.451 1.00 12.38 149 GLN A CA 1
ATOM 1219 C C . GLN A 1 155 ? -14.631 -15.874 -12.030 1.00 11.05 149 GLN A C 1
ATOM 1220 O O . GLN A 1 155 ? -15.055 -14.836 -11.457 1.00 11.28 149 GLN A O 1
ATOM 1226 N N . ASP A 1 156 ? -14.654 -17.058 -11.431 1.00 10.86 150 ASP A N 1
ATOM 1227 C CA . ASP A 1 156 ? -15.070 -17.160 -10.034 1.00 10.38 150 ASP A CA 1
ATOM 1228 C C . ASP A 1 156 ? -14.160 -16.348 -9.114 1.00 9.75 150 ASP A C 1
ATOM 1229 O O . ASP A 1 156 ? -14.645 -15.864 -8.076 1.00 10.54 150 ASP A O 1
ATOM 1234 N N . VAL A 1 157 ? -12.879 -16.228 -9.454 1.00 9.82 151 VAL A N 1
ATOM 1235 C CA . VAL A 1 157 ? -11.993 -15.390 -8.620 1.00 9.70 151 VAL A CA 1
ATOM 1236 C C . VAL A 1 157 ? -12.453 -13.943 -8.665 1.00 9.37 151 VAL A C 1
ATOM 1237 O O . VAL A 1 157 ? -12.438 -13.252 -7.586 1.00 9.44 151 VAL A O 1
ATOM 1241 N N . LEU A 1 158 ? -12.831 -13.443 -9.816 1.00 9.47 152 LEU A N 1
ATOM 1242 C CA . LEU A 1 158 ? -13.319 -12.086 -9.917 1.00 9.43 152 LEU A CA 1
ATOM 1243 C C . LEU A 1 158 ? -14.570 -11.865 -9.091 1.00 8.59 152 LEU A C 1
ATOM 1244 O O . LEU A 1 158 ? -14.716 -10.814 -8.409 1.00 8.96 152 LEU A O 1
ATOM 1249 N N . ILE A 1 159 ? -15.527 -12.797 -9.171 1.00 9.14 153 ILE A N 1
ATOM 1250 C CA . ILE A 1 159 ? -16.723 -12.646 -8.385 1.00 9.49 153 ILE A CA 1
ATOM 1251 C C . ILE A 1 159 ? -16.397 -12.512 -6.894 1.00 8.53 153 ILE A C 1
ATOM 1252 O O . ILE A 1 159 ? -16.902 -11.615 -6.188 1.00 9.17 153 ILE A O 1
ATOM 1257 N N . PHE A 1 160 ? -15.599 -13.405 -6.413 1.00 8.40 154 PHE A N 1
ATOM 1258 C CA . PHE A 1 160 ? -15.245 -13.415 -4.992 1.00 8.66 154 PHE A CA 1
ATOM 1259 C C . PHE A 1 160 ? -14.494 -12.143 -4.590 1.00 7.91 154 PHE A C 1
ATOM 1260 O O . PHE A 1 160 ? -14.783 -11.537 -3.531 1.00 8.42 154 PHE A O 1
ATOM 1268 N N . ILE A 1 161 ? -13.520 -11.735 -5.405 1.00 8.01 155 ILE A N 1
ATOM 1269 C CA . ILE A 1 161 ? -12.739 -10.541 -5.068 1.00 7.90 155 ILE A CA 1
ATOM 1270 C C . ILE A 1 161 ? -13.594 -9.287 -5.120 1.00 7.85 155 ILE A C 1
ATOM 1271 O O . ILE A 1 161 ? -13.405 -8.368 -4.266 1.00 7.77 155 ILE A O 1
ATOM 1276 N N . ASN A 1 162 ? -14.537 -9.213 -6.070 1.00 7.94 156 ASN A N 1
ATOM 1277 C CA . ASN A 1 162 ? -15.496 -8.107 -6.033 1.00 8.01 156 ASN A CA 1
ATOM 1278 C C . ASN A 1 162 ? -16.246 -8.102 -4.707 1.00 7.74 156 ASN A C 1
ATOM 1279 O O . ASN A 1 162 ? -16.291 -7.080 -3.961 1.00 7.77 156 ASN A O 1
ATOM 1284 N N . ARG A 1 163 ? -16.842 -9.232 -4.368 1.00 7.86 157 ARG A N 1
ATOM 1285 C CA . ARG A 1 163 ? -17.623 -9.281 -3.114 1.00 8.28 157 ARG A CA 1
ATOM 1286 C C . ARG A 1 163 ? -16.774 -8.969 -1.878 1.00 7.25 157 ARG A C 1
ATOM 1287 O O . ARG A 1 163 ? -17.281 -8.369 -0.918 1.00 7.68 157 ARG A O 1
ATOM 1295 N N . LEU A 1 164 ? -15.520 -9.399 -1.914 1.00 7.31 158 LEU A N 1
ATOM 1296 C CA . LEU A 1 164 ? -14.644 -9.207 -0.768 1.00 7.21 158 LEU A CA 1
ATOM 1297 C C . LEU A 1 164 ? -14.473 -7.752 -0.397 1.00 6.64 158 LEU A C 1
ATOM 1298 O O . LEU A 1 164 ? -14.348 -7.444 0.825 1.00 7.48 158 LEU A O 1
ATOM 1303 N N . SER A 1 165 ? -14.434 -6.842 -1.339 1.00 7.24 159 SER A N 1
ATOM 1304 C CA . SER A 1 165 ? -14.289 -5.424 -0.903 1.00 7.34 159 SER A CA 1
ATOM 1305 C C . SER A 1 165 ? -15.543 -4.868 -0.239 1.00 7.25 159 SER A C 1
ATOM 1306 O O . SER A 1 165 ? -15.431 -3.995 0.640 1.00 7.34 159 SER A O 1
ATOM 1309 N N . ASP A 1 166 ? -16.713 -5.368 -0.647 1.00 7.31 160 ASP A N 1
ATOM 1310 C CA . ASP A 1 166 ? -17.934 -5.034 0.119 1.00 7.65 160 ASP A CA 1
ATOM 1311 C C . ASP A 1 166 ? -17.858 -5.655 1.507 1.00 7.99 160 ASP A C 1
ATOM 1312 O O . ASP A 1 166 ? -18.276 -4.981 2.495 1.00 8.35 160 ASP A O 1
ATOM 1317 N N . TYR A 1 167 ? -17.369 -6.866 1.647 1.00 8.01 161 TYR A N 1
ATOM 1318 C CA . TYR A 1 167 ? -17.144 -7.418 2.967 1.00 8.21 161 TYR A CA 1
ATOM 1319 C C . TYR A 1 167 ? -16.256 -6.511 3.795 1.00 7.67 161 TYR A C 1
ATOM 1320 O O . TYR A 1 167 ? -16.593 -6.221 4.959 1.00 7.90 161 TYR A O 1
ATOM 1329 N N . PHE A 1 168 ? -15.127 -6.039 3.243 1.00 7.22 162 PHE A N 1
ATOM 1330 C CA . PHE A 1 168 ? -14.268 -5.208 4.072 1.00 7.11 162 PHE A CA 1
ATOM 1331 C C . PHE A 1 168 ? -14.924 -3.902 4.480 1.00 6.78 162 PHE A C 1
ATOM 1332 O O . PHE A 1 168 ? -14.661 -3.417 5.610 1.00 7.45 162 PHE A O 1
ATOM 1340 N N . PHE A 1 169 ? -15.726 -3.315 3.608 1.00 7.07 163 PHE A N 1
ATOM 1341 C CA . PHE A 1 169 ? -16.475 -2.125 4.007 1.00 7.77 163 PHE A CA 1
ATOM 1342 C C . PHE A 1 169 ? -17.373 -2.439 5.194 1.00 7.20 163 PHE A C 1
ATOM 1343 O O . PHE A 1 169 ? -17.409 -1.691 6.223 1.00 7.86 163 PHE A O 1
ATOM 1351 N N . ALA A 1 170 ? -18.163 -3.479 5.077 1.00 8.05 164 ALA A N 1
ATOM 1352 C CA . ALA A 1 170 ? -19.114 -3.858 6.131 1.00 8.86 164 ALA A CA 1
ATOM 1353 C C . ALA A 1 170 ? -18.403 -4.198 7.439 1.00 8.69 164 ALA A C 1
ATOM 1354 O O . ALA A 1 170 ? -18.869 -3.818 8.552 1.00 8.25 164 ALA A O 1
ATOM 1356 N N . ALA A 1 171 ? -17.301 -4.940 7.316 1.00 7.91 165 ALA A N 1
ATOM 1357 C CA . ALA A 1 171 ? -16.508 -5.302 8.490 1.00 8.46 165 ALA A CA 1
ATOM 1358 C C . ALA A 1 171 ? -15.851 -4.066 9.123 1.00 7.69 165 ALA A C 1
ATOM 1359 O O . ALA A 1 171 ? -15.759 -4.024 10.364 1.00 8.16 165 ALA A O 1
ATOM 1361 N N . ALA A 1 172 ? -15.436 -3.097 8.327 1.00 7.89 166 ALA A N 1
ATOM 1362 C CA . ALA A 1 172 ? -14.837 -1.877 8.898 1.00 7.68 166 ALA A CA 1
ATOM 1363 C C . ALA A 1 172 ? -15.878 -1.146 9.736 1.00 7.27 166 ALA A C 1
ATOM 1364 O O . ALA A 1 172 ? -15.581 -0.690 10.872 1.00 8.14 166 ALA A O 1
ATOM 1366 N N . ARG A 1 173 ? -17.087 -1.033 9.213 1.00 7.30 167 ARG A N 1
ATOM 1367 C CA . ARG A 1 173 ? -18.141 -0.390 9.999 1.00 8.00 167 ARG A CA 1
ATOM 1368 C C . ARG A 1 173 ? -18.427 -1.197 11.249 1.00 8.25 167 ARG A C 1
ATOM 1369 O O . ARG A 1 173 ? -18.650 -0.608 12.359 1.00 8.25 167 ARG A O 1
ATOM 1377 N N . TYR A 1 174 ? -18.443 -2.514 11.147 1.00 8.07 168 TYR A N 1
ATOM 1378 C CA . TYR A 1 174 ? -18.669 -3.357 12.312 1.00 8.95 168 TYR A CA 1
ATOM 1379 C C . TYR A 1 174 ? -17.551 -3.205 13.338 1.00 8.22 168 TYR A C 1
ATOM 1380 O O . TYR A 1 174 ? -17.851 -3.159 14.572 1.00 8.89 168 TYR A O 1
ATOM 1389 N N . ALA A 1 175 ? -16.305 -3.075 12.899 1.00 8.66 169 ALA A N 1
ATOM 1390 C CA . ALA A 1 175 ? -15.228 -2.846 13.821 1.00 8.45 169 ALA A CA 1
ATOM 1391 C C . ALA A 1 175 ? -15.435 -1.545 14.620 1.00 8.10 169 ALA A C 1
ATOM 1392 O O . ALA A 1 175 ? -15.198 -1.505 15.848 1.00 8.63 169 ALA A O 1
ATOM 1394 N N . ASN A 1 176 ? -15.835 -0.480 13.954 1.00 7.63 170 ASN A N 1
ATOM 1395 C CA . ASN A 1 176 ? -16.143 0.772 14.691 1.00 8.41 170 ASN A CA 1
ATOM 1396 C C . ASN A 1 176 ? -17.294 0.522 15.686 1.00 8.18 170 ASN A C 1
ATOM 1397 O O . ASN A 1 176 ? -17.197 0.956 16.867 1.00 8.92 170 ASN A O 1
ATOM 1402 N N . TYR A 1 177 ? -18.326 -0.166 15.253 1.00 8.21 171 TYR A N 1
ATOM 1403 C CA . TYR A 1 177 ? -19.457 -0.483 16.150 1.00 8.79 171 TYR A CA 1
ATOM 1404 C C . TYR A 1 177 ? -18.972 -1.238 17.368 1.00 9.23 171 TYR A C 1
ATOM 1405 O O . TYR A 1 177 ? -19.449 -0.958 18.522 1.00 9.80 171 TYR A O 1
ATOM 1414 N N . LEU A 1 178 ? -18.050 -2.175 17.204 1.00 9.37 172 LEU A N 1
ATOM 1415 C CA . LEU A 1 178 ? -17.599 -2.999 18.337 1.00 9.81 172 LEU A CA 1
ATOM 1416 C C . LEU A 1 178 ? -16.853 -2.178 19.382 1.00 10.83 172 LEU A C 1
ATOM 1417 O O . LEU A 1 178 ? -16.785 -2.627 20.577 1.00 12.59 172 LEU A O 1
ATOM 1422 N N . GLU A 1 179 ? -16.312 -1.041 19.030 1.00 9.63 173 GLU A N 1
ATOM 1423 C CA . GLU A 1 179 ? -15.674 -0.151 20.000 1.00 10.06 173 GLU A CA 1
ATOM 1424 C C . GLU A 1 179 ? -16.536 1.084 20.256 1.00 10.16 173 GLU A C 1
ATOM 1425 O O . GLU A 1 179 ? -16.077 2.020 20.963 1.00 11.38 173 GLU A O 1
ATOM 1431 N N . GLN A 1 180 ? -17.713 1.129 19.700 1.00 9.55 174 GLN A N 1
ATOM 1432 C CA . GLN A 1 180 ? -18.607 2.318 19.849 1.00 10.00 174 GLN A CA 1
ATOM 1433 C C . GLN A 1 180 ? -17.935 3.590 19.407 1.00 9.52 174 GLN A C 1
ATOM 1434 O O . GLN A 1 180 ? -18.107 4.670 20.025 1.00 11.49 174 GLN A O 1
ATOM 1440 N N . GLN A 1 181 ? -17.213 3.505 18.273 1.00 9.64 175 GLN A N 1
ATOM 1441 C CA . GLN A 1 181 ? -16.674 4.645 17.607 1.00 9.88 175 GLN A CA 1
ATOM 1442 C C . GLN A 1 181 ? -17.648 5.025 16.515 1.00 10.25 175 GLN A C 1
ATOM 1443 O O . GLN A 1 181 ? -17.907 4.207 15.610 1.00 10.61 175 GLN A O 1
ATOM 1449 N N . PRO A 1 182 ? -18.185 6.248 16.516 1.00 10.46 176 PRO A N 1
ATOM 1450 C CA . PRO A 1 182 ? -19.118 6.595 15.440 1.00 11.35 176 PRO A CA 1
ATOM 1451 C C . PRO A 1 182 ? -18.389 6.830 14.126 1.00 10.69 176 PRO A C 1
ATOM 1452 O O . PRO A 1 182 ? -17.255 7.303 14.105 1.00 12.54 176 PRO A O 1
ATOM 1456 N N . ASP A 1 183 ? -19.047 6.455 13.044 1.00 10.76 177 ASP A N 1
ATOM 1457 C CA . ASP A 1 183 ? -18.541 6.837 11.701 1.00 10.52 177 ASP A CA 1
ATOM 1458 C C . ASP A 1 183 ? -18.800 8.322 11.482 1.00 10.34 177 ASP A C 1
ATOM 1459 O O . ASP A 1 183 ? -19.787 8.921 12.000 1.00 13.80 177 ASP A O 1
ATOM 1464 N N . MET A 1 184 ? -17.993 8.932 10.638 1.00 11.15 178 MET A N 1
ATOM 1465 C CA . MET A 1 184 ? -18.147 10.327 10.239 1.00 12.32 178 MET A CA 1
ATOM 1466 C C . MET A 1 184 ? -18.610 10.374 8.803 1.00 10.58 178 MET A C 1
ATOM 1467 O O . MET A 1 184 ? -18.150 9.539 7.999 1.00 12.48 178 MET A O 1
ATOM 1472 N N . LEU A 1 185 ? -19.496 11.292 8.442 1.00 13.51 179 LEU A N 1
ATOM 1473 C CA A LEU A 1 185 ? -19.998 11.368 7.076 0.25 12.67 179 LEU A CA 1
ATOM 1474 C CA B LEU A 1 185 ? -20.006 11.363 7.079 0.25 12.68 179 LEU A CA 1
ATOM 1475 C CA C LEU A 1 185 ? -19.989 11.355 7.075 0.50 12.28 179 LEU A CA 1
ATOM 1476 C C . LEU A 1 185 ? -19.137 12.267 6.220 1.00 11.99 179 LEU A C 1
ATOM 1477 O O . LEU A 1 185 ? -18.571 13.288 6.701 1.00 12.78 179 LEU A O 1
ATOM 1490 N N . TYR A 1 186 ? -19.050 11.936 4.938 1.00 11.70 180 TY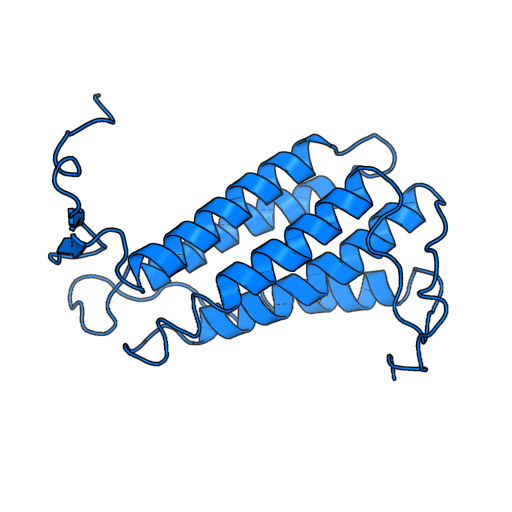R A N 1
ATOM 1491 C CA . TYR A 1 186 ? -18.558 12.868 3.960 1.00 11.24 180 TYR A CA 1
ATOM 1492 C C . TYR A 1 186 ? -19.559 14.055 3.877 1.00 11.61 180 TYR A C 1
ATOM 1493 O O . TYR A 1 186 ? -20.743 13.858 3.543 1.00 12.59 180 TYR A O 1
ATOM 1502 N N . ARG A 1 187 ? -19.064 15.268 4.118 1.00 11.99 181 ARG A N 1
ATOM 1503 C CA . ARG A 1 187 ? -19.938 16.426 4.297 1.00 13.88 181 ARG A CA 1
ATOM 1504 C C . ARG A 1 187 ? -20.679 16.853 3.020 1.00 14.16 181 ARG A C 1
ATOM 1505 O O . ARG A 1 187 ? -21.751 17.503 3.131 1.00 17.13 181 ARG A O 1
ATOM 1513 N N . ASN A 1 188 ? -20.170 16.531 1.846 1.00 13.10 182 ASN A N 1
ATOM 1514 C CA . ASN A 1 188 ? -20.843 16.875 0.589 1.00 14.73 182 ASN A CA 1
ATOM 1515 C C . ASN A 1 188 ? -21.486 15.685 -0.080 1.00 15.36 182 ASN A C 1
ATOM 1516 O O . ASN A 1 188 ? -21.852 15.748 -1.266 1.00 16.85 182 ASN A O 1
ATOM 1521 N N . SER A 1 189 ? -21.661 14.584 0.646 1.00 15.78 183 SER A N 1
ATOM 1522 C CA . SER A 1 189 ? -22.268 13.382 0.068 1.00 14.40 183 SER A CA 1
ATOM 1523 C C . SER A 1 189 ? -23.734 13.591 -0.300 1.00 16.40 183 SER A C 1
ATOM 1524 O O . SER A 1 189 ? -24.504 14.163 0.492 1.00 16.99 183 SER A O 1
ATOM 1527 N N . LYS A 1 190 ? -24.131 13.017 -1.417 1.00 16.35 184 LYS A N 1
ATOM 1528 C CA . LYS A 1 190 ? -25.527 12.787 -1.723 1.00 17.41 184 LYS A CA 1
ATOM 1529 C C . LYS A 1 190 ? -25.949 11.510 -0.972 1.00 17.06 184 LYS A C 1
ATOM 1530 O O . LYS A 1 190 ? -25.098 10.778 -0.418 1.00 15.48 184 LYS A O 1
ATOM 1532 N N . ASP A 1 191 ? -27.239 11.169 -0.992 1.00 17.67 185 ASP A N 1
ATOM 1533 C CA . ASP A 1 191 ? -27.684 9.885 -0.494 1.00 18.70 185 ASP A CA 1
ATOM 1534 C C . ASP A 1 191 ? -27.373 8.888 -1.590 1.00 19.08 185 ASP A C 1
ATOM 1535 O O . ASP A 1 191 ? -28.009 8.882 -2.673 1.00 21.74 185 ASP A O 1
ATOM 1540 N N . VAL A 1 192 ? -26.367 8.056 -1.344 1.00 16.35 186 VAL A N 1
ATOM 1541 C CA . VAL A 1 192 ? -25.873 7.141 -2.342 1.00 15.99 186 VAL A CA 1
ATOM 1542 C C . VAL A 1 192 ? -26.193 5.687 -2.038 1.00 17.64 186 VAL A C 1
ATOM 1543 O O . VAL A 1 192 ? -26.158 4.854 -2.952 1.00 18.25 186 VAL A O 1
ATOM 1547 N N . PHE A 1 193 ? -26.470 5.335 -0.785 1.00 15.87 187 PHE A N 1
ATOM 1548 C CA . PHE A 1 193 ? -26.733 3.951 -0.405 1.00 18.04 187 PHE A CA 1
ATOM 1549 C C . PHE A 1 193 ? -28.261 3.772 -0.409 1.00 20.00 187 PHE A C 1
ATOM 1550 O O . PHE A 1 193 ? -28.957 4.341 0.429 1.00 20.84 187 PHE A O 1
ATOM 1558 N N . ARG A 1 194 ? -28.749 2.975 -1.335 1.00 22.50 188 ARG A N 1
ATOM 1559 C CA . ARG A 1 194 ? -30.206 2.762 -1.466 1.00 25.92 188 ARG A CA 1
ATOM 1560 C C . ARG A 1 194 ? -30.537 1.278 -1.638 1.00 27.75 188 ARG A C 1
ATOM 1561 O O . ARG A 1 194 ? -31.706 0.871 -1.489 1.00 29.13 188 ARG A O 1
#

Solvent-accessible surface area: 10716 Å² total; per-residue (Å²): 132,144,179,136,93,139,125,21,115,126,26,72,39,94,14,54,14,184,87,92,31,146,99,128,36,25,14,20,25,0,51,33,32,4,89,78,0,12,73,64,0,25,109,0,58,82,39,34,59,107,112,0,109,100,0,8,126,12,0,88,78,0,43,109,16,2,144,69,0,12,70,2,1,10,1,9,51,128,31,87,86,72,89,76,80,11,113,35,84,90,15,4,85,74,0,62,74,47,30,97,80,12,85,83,63,11,94,103,39,41,75,100,13,92,82,18,48,17,121,4,0,34,6,0,7,61,0,46,62,15,0,103,77,0,32,145,43,0,48,65,0,68,198,104,88,138,16,16,86,41,0,31,65,0,0,64,59,0,2,72,0,0,53,7,0,0,18,31,0,2,89,36,60,164,63,88,28,95,84,96,221,110,14,69,102,62,86,167

Sequence (188 aa):
VKIYTKNGDKGQTRIIIGKKQILYKNDPPRVAAYGEVDELNSWVGYTKSLIINSHTQVLSNELEEIQQLLFDCGHDLATPADDDERHSSFKFKQEEQPTVVWLEEKIDNYTQVVVPAVKKFILPGGTQLASALHVARTITRRAERQQIVQLMMREEQINQDVLIFINRLSDYFFAAARYANYLEQQPDMLLLYRNSKDVFR

GO terms:
  GO:0005515 protein binding (F, IPI)

Nearest PDB structures (foldseek):
  3ci1-assembly1_A  TM=1.005E+00  e=8.220E-28  Limosilactobacillus reuteri
  3gah-assembly1_A  TM=1.002E+00  e=1.381E-27  Limosilactobacillus reuteri
  3gai-assembly1_A  TM=1.002E+00  e=1.583E-26  Limosilactobacillus reuteri
  2r6x-assembly2_B  TM=9.964E-01  e=4.525E-24  Limosilactobacillus reuteri
  2idx-assembly1_C  TM=9.205E-01  e=2.762E-12  Homo sapiens